Protein AF-A0A438K4A2-F1 (afdb_monomer_lite)

pLDDT: mean 78.01, std 22.21, range [29.0, 97.88]

InterPro domains:
  IPR013057 Amino acid transporter, transmembrane domain [PF01490] (93-288)

Foldseek 3Di:
DDDDDDDDDDDDDPPDDDDDDDDDPPPDDDDDPDDDDDDDDDDDDDDDDDDDPDPDVVVVVVVVVVVVCVLVVVLPDDDPVQCQAQANVDPPDDPLLVVLLCLLVVQDCVVVCLVVLCLQLPDPRSVVLVVVVVVVVVVVVVVCVVQQADPSSHGNPDQLVSQCVVPNPPVSNCVPVPVVVVVVVVVVVVCLLVQLVVVLVVCCVVPVPPDPDDRDDSVVSSVVSVVVVVVLVPQRHSVSCSVVSNVSNVVSCVVVVVVVCCVVPDDDDPPDDSHRDDAPDPVSSVVSNVVSSD

Organism: Vitis vinifera (NCBI:txid29760)

Sequence (294 aa):
MGEVVEVKLSPVQPSGPPAVSVPPFQLHSPSMTRSPLIGGVPKSPLTSRILTPLASPMKKAIASMQGFLEEVGHLTKLDPQDAWLPITESRDGNAYYSAFHSLSSGIGVQALVLPLAFTTLGWIWGILCLSLAFGWQLYTLWLLIQLHESASGTRYSRYLRLSMAAFGEKLGKLLALFPTMYLSGGTCVTLVIIGGGTMKIFFQIVCDSNCNVNPLTTIEWYIVFTCSAVILAQLPNLNSIAGISLIGSISAVTYCTVIWVVSVTKDRPHGVSYDPVKPTSDVARLCGILNALG

Secondary structure (DSSP, 8-state):
---------PPPP--PPP---PPP----------PPP-------------------HHHHHHHHHHHHHHHHHHHH---TTTTTSTTTS-----HHHHHHHHHHHHSSTHHHHHHHHHHHHHHHHHHHHHHHHHHHHHHHHHHHHHHSB-TT--B--SHHHHHHHHH-HHHHHHHHHHHHHHHHHHHHHHHHHHHHHHHHHHHHHHHTTT--SPPPPHHHHHHHHHHHHHHHTT--SHHHHHHHHHHHHHHHHHHHHHHHHHHHHSPPPTT---SPPPPSSHHHHHHHHHHHH-

Structure (mmCIF, N/CA/C/O backbone):
data_AF-A0A438K4A2-F1
#
_entry.id   AF-A0A438K4A2-F1
#
loop_
_atom_site.group_PDB
_atom_site.id
_atom_site.type_symbol
_atom_site.label_atom_id
_atom_site.label_alt_id
_atom_site.label_comp_id
_atom_site.label_asym_id
_atom_site.label_entity_id
_atom_site.label_seq_id
_atom_site.pdbx_PDB_ins_code
_atom_site.Cartn_x
_atom_site.Cartn_y
_atom_site.Cartn_z
_atom_site.occupancy
_atom_site.B_iso_or_equiv
_atom_site.auth_seq_id
_atom_site.auth_comp_id
_atom_site.auth_asym_id
_atom_site.auth_atom_id
_atom_site.pdbx_PDB_model_num
ATOM 1 N N . MET A 1 1 ? -5.061 58.485 -34.773 1.00 38.09 1 MET A N 1
ATOM 2 C CA . MET A 1 1 ? -5.472 57.220 -35.424 1.00 38.09 1 MET A CA 1
ATOM 3 C C . MET A 1 1 ? -4.951 56.091 -34.551 1.00 38.09 1 MET A C 1
ATOM 5 O O . MET A 1 1 ? -3.746 55.972 -34.453 1.00 38.09 1 MET A O 1
ATOM 9 N N . GLY A 1 2 ? -5.733 55.314 -33.816 1.00 39.62 2 GLY A 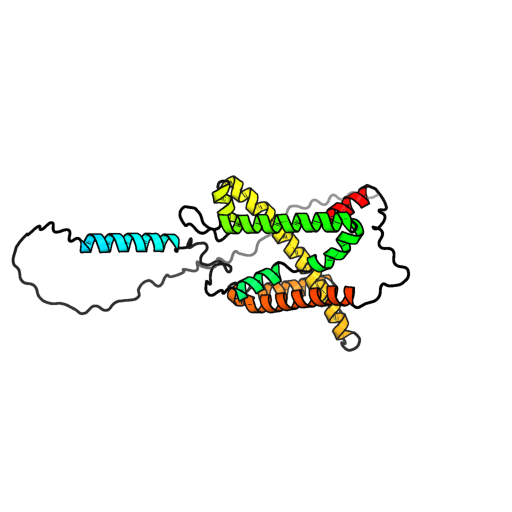N 1
ATOM 10 C CA . GLY A 1 2 ? -7.180 55.238 -33.665 1.00 39.62 2 GLY A CA 1
ATOM 11 C C . GLY A 1 2 ? -7.525 54.919 -32.206 1.00 39.62 2 GLY A C 1
ATOM 12 O O . GLY A 1 2 ? -6.652 54.580 -31.411 1.00 39.62 2 GLY A O 1
ATOM 13 N N . GLU A 1 3 ? -8.789 55.153 -31.885 1.00 33.56 3 GLU A N 1
ATOM 14 C CA . GLU A 1 3 ? -9.399 55.210 -30.560 1.00 33.56 3 GLU A CA 1
ATOM 15 C C . GLU A 1 3 ? -9.241 53.943 -29.712 1.00 33.56 3 GLU A C 1
ATOM 17 O O . GLU A 1 3 ? -9.406 52.815 -30.174 1.00 33.56 3 GLU A O 1
ATOM 22 N N . VAL A 1 4 ? -9.010 54.179 -28.420 1.00 35.66 4 VAL A N 1
ATOM 23 C CA . VAL A 1 4 ? -9.268 53.237 -27.332 1.00 35.66 4 VAL A CA 1
ATOM 24 C C . VAL A 1 4 ? -10.782 53.208 -27.120 1.00 35.66 4 VAL A C 1
ATOM 26 O O . VAL A 1 4 ? -11.354 54.166 -26.606 1.00 35.66 4 VAL A O 1
ATOM 29 N N . VAL A 1 5 ? -11.434 52.125 -27.542 1.00 38.50 5 VAL A N 1
ATOM 30 C CA . VAL A 1 5 ? -12.853 51.877 -27.254 1.00 38.50 5 VAL A CA 1
ATOM 31 C C . VAL A 1 5 ? -12.949 51.051 -25.976 1.00 38.50 5 VAL A C 1
ATOM 33 O O . VAL A 1 5 ? -12.701 49.847 -25.957 1.00 38.50 5 VAL A O 1
ATOM 36 N N . GLU A 1 6 ? -13.303 51.737 -24.896 1.00 33.12 6 GLU A N 1
ATOM 37 C CA . GLU A 1 6 ? -13.663 51.172 -23.603 1.00 33.12 6 GLU A CA 1
ATOM 38 C C . GLU A 1 6 ? -15.060 50.535 -23.708 1.00 33.12 6 GLU A C 1
ATOM 40 O O . GLU A 1 6 ? -16.083 51.220 -23.757 1.00 33.12 6 GLU A O 1
ATOM 45 N N . VAL A 1 7 ? -15.122 49.202 -23.795 1.00 34.66 7 VAL A N 1
ATOM 46 C CA . VAL A 1 7 ? -16.394 48.467 -23.801 1.00 34.66 7 VAL A CA 1
ATOM 47 C C . VAL A 1 7 ? -16.865 48.274 -22.362 1.00 34.66 7 VAL A C 1
ATOM 49 O O . VAL A 1 7 ? -16.412 47.392 -21.634 1.00 34.66 7 VAL A O 1
ATOM 52 N N . LYS A 1 8 ? -17.815 49.118 -21.965 1.00 31.61 8 LYS A N 1
ATOM 53 C CA . LYS A 1 8 ? -18.583 49.027 -20.723 1.00 31.61 8 LYS A CA 1
ATOM 54 C C . LYS A 1 8 ? -19.540 47.829 -20.789 1.00 31.61 8 LYS A C 1
ATOM 56 O O . LYS A 1 8 ? -20.598 47.911 -21.407 1.00 31.61 8 LYS A O 1
ATOM 61 N N . LEU A 1 9 ? -19.177 46.715 -20.154 1.00 35.19 9 LEU A N 1
ATOM 62 C CA . LEU A 1 9 ? -20.059 45.558 -19.961 1.00 35.19 9 LEU A CA 1
ATOM 63 C C . LEU A 1 9 ? -20.790 45.679 -18.618 1.00 35.19 9 LEU A C 1
ATOM 65 O O . LEU A 1 9 ? -20.205 45.511 -17.550 1.00 35.19 9 LEU A O 1
ATOM 69 N N . SER A 1 10 ? -22.084 45.991 -18.683 1.00 38.44 10 SER A N 1
ATOM 70 C CA . SER A 1 10 ? -23.018 45.869 -17.559 1.00 38.44 10 SER A CA 1
ATOM 71 C C . SER A 1 10 ? -23.131 44.404 -17.106 1.00 38.44 10 SER A C 1
ATOM 73 O O . SER A 1 10 ? -23.070 43.507 -17.951 1.00 38.44 10 SER A O 1
ATOM 75 N N . PRO A 1 11 ? -23.332 44.122 -15.806 1.00 34.94 11 PRO A N 1
ATOM 76 C CA . PRO A 1 11 ? -23.437 42.752 -15.322 1.00 34.94 11 PRO A CA 1
ATOM 77 C C . PRO A 1 11 ? -24.748 42.117 -15.799 1.00 34.94 11 PRO A C 1
ATOM 79 O O . PRO A 1 11 ? -25.840 42.544 -15.428 1.00 34.94 11 PRO A O 1
ATOM 82 N N . VAL A 1 12 ? -24.629 41.077 -16.622 1.00 36.09 12 VAL A N 1
ATOM 83 C CA . VAL A 1 12 ? -25.734 40.183 -16.975 1.00 36.09 12 VAL A CA 1
ATOM 84 C C . VAL A 1 12 ? -25.958 39.241 -15.792 1.00 36.09 12 VAL A C 1
ATOM 86 O O . VAL A 1 12 ? -25.074 38.467 -15.428 1.00 36.09 12 VAL A O 1
ATOM 89 N N . GLN A 1 13 ? -27.132 39.329 -15.164 1.00 39.88 13 GLN A N 1
ATOM 90 C CA . GLN A 1 13 ? -27.582 38.355 -14.168 1.00 39.88 13 GLN A CA 1
ATOM 91 C C . GLN A 1 13 ? -27.725 36.970 -14.820 1.00 39.88 13 GLN A C 1
ATOM 93 O O . GLN A 1 13 ? -28.416 36.859 -15.834 1.00 39.88 13 GLN A O 1
ATOM 98 N N . PRO A 1 14 ? -27.159 35.897 -14.243 1.00 37.94 14 PRO A N 1
ATOM 99 C CA . PRO A 1 14 ? -27.513 34.550 -14.659 1.00 37.94 14 PRO A CA 1
ATOM 100 C C . PRO A 1 14 ? -28.916 34.212 -14.136 1.00 37.94 14 PRO A C 1
ATOM 102 O O . PRO A 1 14 ? -29.131 34.038 -12.936 1.00 37.94 14 PRO A O 1
ATOM 105 N N . SER A 1 15 ? -29.883 34.120 -15.049 1.00 38.78 15 SER A N 1
ATOM 106 C CA . SER A 1 15 ? -31.182 33.495 -14.810 1.00 38.78 15 SER A CA 1
ATOM 107 C C . SER A 1 15 ? -30.981 31.991 -14.611 1.00 38.78 15 SER A C 1
ATOM 109 O O . SER A 1 15 ? -30.801 31.233 -15.562 1.00 38.78 15 SER A O 1
ATOM 111 N N . GLY A 1 16 ? -30.960 31.558 -13.349 1.00 39.47 16 GLY A N 1
ATOM 112 C CA . GLY A 1 16 ? -30.908 30.142 -12.996 1.00 39.47 16 GLY A CA 1
ATOM 113 C C . GLY A 1 16 ? -32.167 29.390 -13.460 1.00 39.47 16 GLY A C 1
ATOM 114 O O . GLY A 1 16 ? -33.256 29.972 -13.465 1.00 39.47 16 GLY A O 1
ATOM 115 N N . PRO A 1 17 ? -32.053 28.107 -13.846 1.00 48.06 17 PRO A N 1
ATOM 116 C CA . PRO A 1 17 ? -33.218 27.269 -14.107 1.00 48.06 17 PRO A CA 1
ATOM 117 C C . PRO A 1 17 ? -34.013 27.037 -12.806 1.00 48.06 17 PRO A C 1
ATOM 119 O O . PRO A 1 17 ? -33.432 27.060 -11.716 1.00 48.06 17 PRO A O 1
ATOM 122 N N . PRO A 1 18 ? -35.340 26.831 -12.887 1.00 40.75 18 PRO A N 1
ATOM 123 C CA . PRO A 1 18 ? -36.199 26.744 -11.713 1.00 40.75 18 PRO A CA 1
ATOM 124 C C . PRO A 1 18 ? -35.823 25.553 -10.826 1.00 40.75 18 PRO A C 1
ATOM 126 O O . PRO A 1 18 ? -35.620 24.434 -11.299 1.00 40.75 18 PRO A O 1
ATOM 129 N N . ALA A 1 19 ? -35.766 25.811 -9.520 1.00 36.03 19 ALA A N 1
ATOM 130 C CA . ALA A 1 19 ? -35.605 24.798 -8.492 1.00 36.03 19 ALA A CA 1
ATOM 131 C C . ALA A 1 19 ? -36.791 23.823 -8.536 1.00 36.03 19 ALA A C 1
ATOM 133 O O . ALA A 1 19 ? -37.908 24.163 -8.147 1.00 36.03 19 ALA A O 1
ATOM 134 N N . VAL A 1 20 ? -36.540 22.603 -9.006 1.00 33.72 20 VAL A N 1
ATOM 135 C CA . VAL A 1 20 ? -37.463 21.481 -8.837 1.00 33.72 20 VAL A CA 1
ATOM 136 C C . VAL A 1 20 ? -37.279 20.963 -7.415 1.00 33.72 20 VAL A C 1
ATOM 138 O O . VAL A 1 20 ? -36.301 20.288 -7.094 1.00 33.72 20 VAL A O 1
ATOM 141 N N . SER A 1 21 ? -38.209 21.333 -6.542 1.00 35.12 21 SER A N 1
ATOM 142 C CA . SER A 1 21 ? -38.356 20.770 -5.207 1.00 35.12 21 SER A CA 1
ATOM 143 C C . SER A 1 21 ? -38.795 19.308 -5.317 1.00 35.12 21 SER A C 1
ATOM 145 O O . SER A 1 21 ? -39.924 18.996 -5.691 1.00 35.12 21 SER A O 1
ATOM 147 N N . VAL A 1 22 ? -37.891 18.390 -4.983 1.00 36.22 22 VAL A N 1
ATOM 148 C CA . VAL A 1 22 ? -38.238 16.983 -4.759 1.00 36.22 22 VAL A CA 1
ATOM 149 C C . VAL A 1 22 ? -38.998 16.900 -3.423 1.00 36.22 22 VAL A C 1
ATOM 151 O O . VAL A 1 22 ? -38.539 17.486 -2.438 1.00 36.22 22 VAL A O 1
ATOM 154 N N . PRO A 1 23 ? -40.166 16.233 -3.356 1.00 39.94 23 PRO A N 1
ATOM 155 C CA . PRO A 1 23 ? -40.935 16.117 -2.121 1.00 39.94 23 PRO A CA 1
ATOM 156 C C . PRO A 1 23 ? -40.146 15.333 -1.059 1.00 39.94 23 PRO A C 1
ATOM 158 O O . PRO A 1 23 ? -39.304 14.500 -1.407 1.00 39.94 23 PRO A O 1
ATOM 161 N N . PRO A 1 24 ? -40.398 15.564 0.242 1.00 35.56 24 PRO A N 1
ATOM 162 C CA . PRO A 1 24 ? -39.691 14.857 1.297 1.00 35.56 24 PRO A CA 1
ATOM 163 C C . PRO A 1 24 ? -39.961 13.353 1.187 1.00 35.56 24 PRO A C 1
ATOM 165 O O . PRO A 1 24 ? -41.107 12.910 1.288 1.00 35.56 24 PRO A O 1
ATOM 168 N N . PHE A 1 25 ? -38.896 12.567 1.013 1.00 29.91 25 PHE A N 1
ATOM 169 C CA . PHE A 1 25 ? -38.931 11.122 1.216 1.00 29.91 25 PHE A CA 1
ATOM 170 C C . PHE A 1 25 ? -39.231 10.856 2.696 1.00 29.91 25 PHE A C 1
ATOM 172 O O . PHE A 1 25 ? -38.357 10.860 3.560 1.00 29.91 25 PHE A O 1
ATOM 179 N N . GLN A 1 26 ? -40.517 10.677 2.980 1.00 32.72 26 GLN A N 1
ATOM 180 C CA . GLN A 1 26 ? -41.046 10.160 4.231 1.00 32.72 26 GLN A CA 1
ATOM 181 C C . GLN A 1 26 ? -40.618 8.693 4.355 1.00 32.72 26 GLN A C 1
ATOM 183 O O . GLN A 1 26 ? -41.267 7.803 3.807 1.00 32.72 26 GLN A O 1
ATOM 188 N N . LEU A 1 27 ? -39.528 8.426 5.075 1.00 29.27 27 LEU A N 1
ATOM 189 C CA . LEU A 1 27 ? -39.257 7.090 5.599 1.00 29.27 27 LEU A CA 1
ATOM 190 C C . LEU A 1 27 ? -40.281 6.806 6.703 1.00 29.27 27 LEU A C 1
ATOM 192 O O . LEU A 1 27 ? -40.083 7.111 7.876 1.00 29.27 27 LEU A O 1
ATOM 196 N N . HIS A 1 28 ? -41.419 6.256 6.284 1.00 29.41 28 HIS A N 1
ATOM 197 C CA . HIS A 1 28 ? -42.343 5.545 7.153 1.00 29.41 28 HIS A CA 1
ATOM 198 C C . HIS A 1 28 ? -41.589 4.372 7.788 1.00 29.41 28 HIS A C 1
ATOM 200 O O . HIS A 1 28 ? -41.243 3.405 7.113 1.00 29.41 28 HIS A O 1
ATOM 206 N N . SER A 1 29 ? -41.347 4.451 9.092 1.00 31.22 29 SER A N 1
ATOM 207 C CA . SER A 1 29 ? -40.994 3.291 9.907 1.00 31.22 29 SER A CA 1
ATOM 208 C C . SER A 1 29 ? -42.174 2.310 9.923 1.00 31.22 29 SER A C 1
ATOM 210 O O . SER A 1 29 ? -43.252 2.698 10.382 1.00 31.22 29 SER A O 1
ATOM 212 N N . PRO A 1 30 ? -42.028 1.037 9.514 1.00 31.72 30 PRO A N 1
ATOM 213 C CA . PRO A 1 30 ? -42.997 0.026 9.888 1.00 31.72 30 PRO A CA 1
ATOM 214 C C . PRO A 1 30 ? -42.703 -0.385 11.334 1.00 31.72 30 PRO A C 1
ATOM 216 O O . PRO A 1 30 ? -41.824 -1.193 11.622 1.00 31.72 30 PRO A O 1
ATOM 219 N N . SER A 1 31 ? -43.432 0.225 12.264 1.00 33.44 31 SER A N 1
ATOM 220 C CA . SER A 1 31 ? -43.629 -0.334 13.598 1.00 33.44 31 SER A CA 1
ATOM 221 C C . SER A 1 31 ? -44.682 -1.445 13.527 1.00 33.44 31 SER A C 1
ATOM 223 O O . SER A 1 31 ? -45.653 -1.318 12.783 1.00 33.44 31 SER A O 1
ATOM 225 N N . MET A 1 32 ? -44.509 -2.457 14.385 1.00 31.91 32 MET A N 1
ATOM 226 C CA . MET A 1 32 ? -45.456 -3.512 14.792 1.00 31.91 32 MET A CA 1
ATOM 227 C C . MET A 1 32 ? -45.352 -4.868 14.071 1.00 31.91 32 MET A C 1
ATOM 229 O O . MET A 1 32 ? -46.141 -5.195 13.187 1.00 31.91 32 MET A O 1
ATOM 233 N N . THR A 1 33 ? -44.499 -5.747 14.613 1.00 31.80 33 THR A N 1
ATOM 234 C CA . THR A 1 33 ? -44.840 -7.176 14.705 1.00 31.80 33 THR A CA 1
ATOM 235 C C . THR A 1 33 ? -45.887 -7.338 15.806 1.00 31.80 33 THR A C 1
ATOM 237 O O . THR A 1 33 ? -45.665 -7.026 16.974 1.00 31.80 33 THR A O 1
ATOM 240 N N . ARG A 1 34 ? -47.063 -7.780 15.373 1.00 31.23 34 ARG A N 1
ATOM 241 C CA . ARG A 1 34 ? -48.319 -7.941 16.104 1.00 31.23 34 ARG A CA 1
ATOM 242 C C . ARG A 1 34 ? -48.334 -9.312 16.798 1.00 31.23 34 ARG A C 1
ATOM 244 O O . ARG A 1 34 ? -48.364 -10.326 16.110 1.00 31.23 34 ARG A O 1
ATOM 251 N N . SER A 1 35 ? -48.360 -9.361 18.130 1.00 35.31 35 SER A N 1
ATOM 252 C CA . SER A 1 35 ? -48.775 -10.572 18.865 1.00 35.31 35 SER A CA 1
ATOM 253 C C . SER A 1 35 ? -50.309 -10.667 18.890 1.00 35.31 35 SER A C 1
ATOM 255 O O . SER A 1 35 ? -50.968 -9.628 19.008 1.00 35.31 35 SER A O 1
ATOM 257 N N . PRO A 1 36 ? -50.916 -11.864 18.771 1.00 37.62 36 PRO A N 1
ATOM 258 C CA . PRO A 1 36 ? -52.364 -11.994 18.679 1.00 37.62 36 PRO A CA 1
ATOM 259 C C . PRO A 1 36 ? -53.044 -11.906 20.055 1.00 37.62 36 PRO A C 1
ATOM 261 O O . PRO A 1 36 ? -52.658 -12.570 21.014 1.00 37.62 36 PRO A O 1
ATOM 264 N N . LEU A 1 37 ? -54.095 -11.086 20.108 1.00 32.59 37 LEU A N 1
ATOM 265 C CA . LEU A 1 37 ? -55.112 -11.025 21.160 1.00 32.59 37 LEU A CA 1
ATOM 266 C C . LEU A 1 37 ? -56.076 -12.217 21.029 1.00 32.59 37 LEU A C 1
ATOM 268 O O . LEU A 1 37 ? -56.648 -12.420 19.959 1.00 32.59 37 LEU A O 1
ATOM 272 N N . ILE A 1 38 ? -56.329 -12.930 22.130 1.00 38.97 38 ILE A N 1
ATOM 273 C CA . ILE A 1 38 ? -57.544 -13.738 22.337 1.00 38.97 38 ILE A CA 1
ATOM 274 C C . ILE A 1 38 ? -58.361 -13.065 23.452 1.00 38.97 38 ILE A C 1
ATOM 276 O O . ILE A 1 38 ? -57.806 -12.621 24.457 1.00 38.97 38 ILE A O 1
ATOM 280 N N . GLY A 1 39 ? -59.663 -12.907 23.191 1.00 29.00 39 GLY A N 1
ATOM 281 C CA . GLY A 1 39 ? -60.607 -12.025 23.885 1.00 29.00 39 GLY A CA 1
ATOM 282 C C . GLY A 1 39 ? -61.170 -12.503 25.234 1.00 29.00 39 GLY A C 1
ATOM 283 O O . GLY A 1 39 ? -60.934 -13.623 25.673 1.00 29.00 39 GLY A O 1
ATOM 284 N N . GLY A 1 40 ? -61.909 -11.580 25.875 1.00 30.81 40 GLY A N 1
ATOM 285 C CA . GLY A 1 40 ? -62.526 -11.673 27.216 1.00 30.81 40 GLY A CA 1
ATOM 286 C C . GLY A 1 40 ? -63.667 -12.692 27.350 1.00 30.81 40 GLY A C 1
ATOM 287 O O . GLY A 1 40 ? -64.098 -13.270 26.360 1.00 30.81 40 GLY A O 1
ATOM 288 N N . VAL A 1 41 ? -64.193 -12.993 28.548 1.00 33.53 41 VAL A N 1
ATOM 289 C CA . VAL A 1 41 ? -65.066 -12.228 29.500 1.00 33.53 41 VAL A CA 1
ATOM 290 C C . VAL A 1 41 ? -65.459 -13.254 30.634 1.00 33.53 41 VAL A C 1
ATOM 292 O O . VAL A 1 41 ? -65.234 -14.435 30.366 1.00 33.53 41 VAL A O 1
ATOM 295 N N . PRO A 1 42 ? -66.058 -12.976 31.839 1.00 3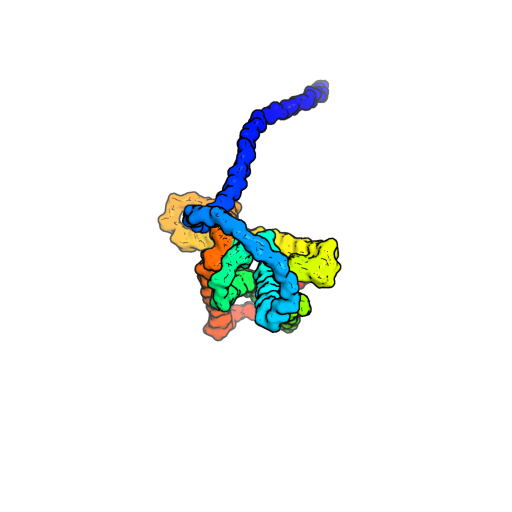9.91 42 PRO A N 1
ATOM 296 C CA . PRO A 1 42 ? -66.569 -11.743 32.482 1.00 39.91 42 PRO A CA 1
ATOM 297 C C . PRO A 1 42 ? -66.051 -11.431 33.913 1.00 39.91 42 PRO A C 1
ATOM 299 O O . PRO A 1 42 ? -65.330 -12.191 34.549 1.00 39.91 42 PRO A O 1
ATOM 302 N N . LYS A 1 43 ? -66.500 -10.271 34.420 1.00 39.28 43 LYS A N 1
ATOM 303 C CA . LYS A 1 43 ? -66.325 -9.705 35.772 1.00 39.28 43 LYS A CA 1
ATOM 304 C C . LYS A 1 43 ? -67.260 -10.343 36.818 1.00 39.28 43 LYS A C 1
ATOM 306 O O . LYS A 1 43 ? -68.441 -10.491 36.524 1.00 39.28 43 LYS A O 1
ATOM 311 N N . SER A 1 44 ? -66.783 -10.528 38.057 1.00 32.88 44 SER A N 1
ATOM 312 C CA . SER A 1 44 ? -67.515 -10.202 39.306 1.00 32.88 44 SER A CA 1
ATOM 313 C C . SER A 1 44 ? -66.581 -10.263 40.542 1.00 32.88 44 SER A C 1
ATOM 315 O O . SER A 1 44 ? -65.521 -10.879 40.442 1.00 32.88 44 SER A O 1
ATOM 317 N N . PRO A 1 45 ? -66.905 -9.586 41.666 1.00 52.72 45 PRO A N 1
ATOM 318 C CA . PRO A 1 45 ? -65.939 -8.970 42.578 1.00 52.72 45 PRO A CA 1
ATOM 319 C C . PRO A 1 45 ? -65.701 -9.773 43.864 1.00 52.72 45 PRO A C 1
ATOM 321 O O . PRO A 1 45 ? -66.624 -10.395 44.369 1.00 52.72 45 PRO A O 1
ATOM 324 N N . LEU A 1 46 ? -64.510 -9.654 44.464 1.00 33.97 46 LEU A N 1
ATOM 325 C CA . LEU A 1 46 ? -64.362 -9.509 45.920 1.00 33.97 46 LEU A CA 1
ATOM 326 C C . LEU A 1 46 ? -62.917 -9.138 46.311 1.00 33.97 46 LEU A C 1
ATOM 328 O O . LEU A 1 46 ? -61.941 -9.722 45.853 1.00 33.97 46 LEU A O 1
ATOM 332 N N . THR A 1 47 ? -62.834 -8.137 47.179 1.00 35.53 47 THR A N 1
ATOM 333 C CA . THR A 1 47 ? -61.768 -7.756 48.122 1.00 35.53 47 THR A CA 1
ATOM 334 C C . THR A 1 47 ? -60.708 -8.809 48.493 1.00 35.53 47 THR A C 1
ATOM 336 O O . THR A 1 47 ? -61.042 -9.867 49.009 1.00 35.53 47 THR A O 1
ATOM 339 N N . SER A 1 48 ? -59.422 -8.436 48.470 1.00 32.88 48 SER A N 1
ATOM 340 C CA . SER A 1 48 ? -58.692 -8.012 49.686 1.00 32.88 48 SER A CA 1
ATOM 341 C C . SER A 1 48 ? -57.262 -7.553 49.358 1.00 32.88 48 SER A C 1
ATOM 343 O O . SER A 1 48 ? -56.554 -8.144 48.547 1.00 32.88 48 SER A O 1
ATOM 345 N N . ARG A 1 49 ? -56.844 -6.455 49.999 1.00 44.25 49 ARG A N 1
ATOM 346 C CA . ARG A 1 49 ? -55.441 -6.044 50.119 1.00 44.25 49 ARG A CA 1
ATOM 347 C C . ARG A 1 49 ? -54.695 -7.098 50.933 1.00 44.25 49 ARG A C 1
ATOM 349 O O . ARG A 1 49 ? -55.015 -7.261 52.105 1.00 44.25 49 ARG A O 1
ATOM 356 N N . ILE A 1 50 ? -53.642 -7.684 50.372 1.00 37.31 50 ILE A N 1
ATOM 357 C CA . ILE A 1 50 ? -52.545 -8.260 51.154 1.00 37.31 50 ILE A CA 1
ATOM 358 C C . ILE A 1 50 ? -51.231 -7.790 50.523 1.00 37.31 50 ILE A C 1
ATOM 360 O O . ILE A 1 50 ? -50.870 -8.171 49.413 1.00 37.31 50 ILE A O 1
ATOM 364 N N . LEU A 1 51 ? -50.548 -6.897 51.236 1.00 45.66 51 LEU A N 1
ATOM 365 C CA . LEU A 1 51 ? -49.196 -6.442 50.945 1.00 45.66 51 LEU A CA 1
ATOM 366 C C . LEU A 1 51 ? -48.242 -7.471 51.571 1.00 45.66 51 LEU A C 1
ATOM 368 O O . LEU A 1 51 ? -48.120 -7.525 52.791 1.00 45.66 51 LEU A O 1
ATOM 372 N N . THR A 1 52 ? -47.585 -8.304 50.766 1.00 41.44 52 THR A N 1
ATOM 373 C CA . THR A 1 52 ? -46.486 -9.169 51.233 1.00 41.44 52 THR A CA 1
ATOM 374 C C . THR A 1 52 ? -45.171 -8.691 50.627 1.00 41.44 52 THR A C 1
ATOM 376 O O . THR A 1 52 ? -45.017 -8.771 49.404 1.00 41.44 52 THR A O 1
ATOM 379 N N . PRO A 1 53 ? -44.188 -8.245 51.427 1.00 49.38 53 PRO A N 1
ATOM 380 C CA . PRO A 1 53 ? -42.845 -8.006 50.939 1.00 49.38 53 PRO A CA 1
ATOM 381 C C . PRO A 1 53 ? -42.079 -9.327 51.026 1.00 49.38 53 PRO A C 1
ATOM 383 O O . PRO A 1 53 ? -41.335 -9.566 51.970 1.00 49.38 53 PRO A O 1
ATOM 386 N N . LEU A 1 54 ? -42.268 -10.216 50.050 1.00 43.53 54 LEU A N 1
ATOM 387 C CA . LEU A 1 54 ? -41.385 -11.370 49.895 1.00 43.53 54 LEU A CA 1
ATOM 388 C C . LEU A 1 54 ? -40.540 -11.165 48.639 1.00 43.53 54 LEU A C 1
ATOM 390 O O . LEU A 1 54 ? -40.857 -11.633 47.544 1.00 43.53 54 LEU A O 1
ATOM 394 N N . ALA A 1 55 ? -39.465 -10.393 48.797 1.00 53.34 55 ALA A N 1
ATOM 395 C CA . ALA A 1 55 ? -38.387 -10.342 47.822 1.00 53.34 55 ALA A CA 1
ATOM 396 C C . ALA A 1 55 ? -37.702 -11.716 47.819 1.00 53.34 55 ALA A C 1
ATOM 398 O O . ALA A 1 55 ? -36.796 -11.969 48.611 1.00 53.34 55 ALA A O 1
ATOM 399 N N . SER A 1 56 ? -38.187 -12.632 46.976 1.00 58.62 56 SER A N 1
ATOM 400 C CA . SER A 1 56 ? -37.576 -13.952 46.861 1.00 58.62 56 SER A CA 1
ATOM 401 C C . SER A 1 56 ? -36.146 -13.811 46.308 1.00 58.62 56 SER A C 1
ATOM 403 O O . SER A 1 56 ? -35.913 -12.979 45.420 1.00 58.62 56 SER A O 1
ATOM 405 N N . PRO A 1 57 ? -35.182 -14.617 46.787 1.00 60.44 57 PRO A N 1
ATOM 406 C CA . PRO A 1 57 ? -33.800 -14.612 46.291 1.00 60.44 57 PRO A CA 1
ATOM 407 C C . PRO A 1 57 ? -33.722 -14.758 44.766 1.00 60.44 57 PRO A C 1
ATOM 409 O O . PRO A 1 57 ? -32.872 -14.164 44.110 1.00 60.44 57 PRO A O 1
ATOM 412 N N . MET A 1 58 ? -34.683 -15.483 44.195 1.00 53.19 58 MET A N 1
ATOM 413 C CA . MET A 1 58 ? -34.802 -15.747 42.768 1.00 53.19 58 MET A CA 1
ATOM 414 C C . MET A 1 58 ? -35.121 -14.486 41.948 1.00 53.19 58 MET A C 1
ATOM 416 O O . MET A 1 58 ? -34.577 -14.323 40.861 1.00 53.19 58 MET A O 1
ATOM 420 N N . LYS A 1 59 ? -35.915 -13.537 42.473 1.00 60.56 59 LYS A N 1
ATOM 421 C CA . LYS A 1 59 ? -36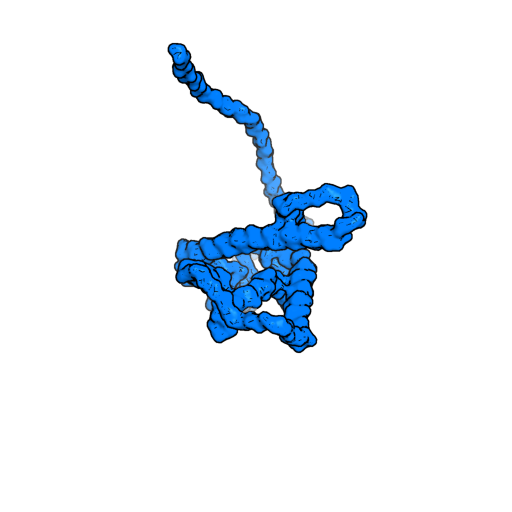.143 -12.243 41.797 1.00 60.56 59 LYS A CA 1
ATOM 422 C C . LYS A 1 59 ? -34.885 -11.373 41.774 1.00 60.56 59 LYS A C 1
ATOM 424 O O . LYS A 1 59 ? -34.628 -10.721 40.768 1.00 60.56 59 LYS A O 1
ATOM 429 N N . LYS A 1 60 ? -34.088 -11.382 42.851 1.00 67.56 60 LYS A N 1
ATOM 430 C CA . LYS A 1 60 ? -32.789 -10.684 42.888 1.00 67.56 60 LYS A CA 1
ATOM 431 C C . LYS A 1 60 ? -31.772 -11.326 41.944 1.00 67.56 60 LYS A C 1
ATOM 433 O O . LYS A 1 60 ? -31.061 -10.598 41.265 1.00 67.56 60 LYS A O 1
ATOM 438 N N . ALA A 1 61 ? -31.739 -12.655 41.862 1.00 66.81 61 ALA A N 1
ATOM 439 C CA . ALA A 1 61 ? -30.880 -13.371 40.923 1.00 66.81 61 ALA A CA 1
ATOM 440 C C . ALA A 1 61 ? -31.251 -13.061 39.465 1.00 66.81 61 ALA A C 1
ATOM 442 O O . ALA A 1 61 ? -30.374 -12.729 38.680 1.00 66.81 61 ALA A O 1
ATOM 443 N N . ILE A 1 62 ? -32.543 -13.067 39.121 1.00 68.12 62 ILE A N 1
ATOM 444 C CA . ILE A 1 62 ? -33.013 -12.703 37.776 1.00 68.12 62 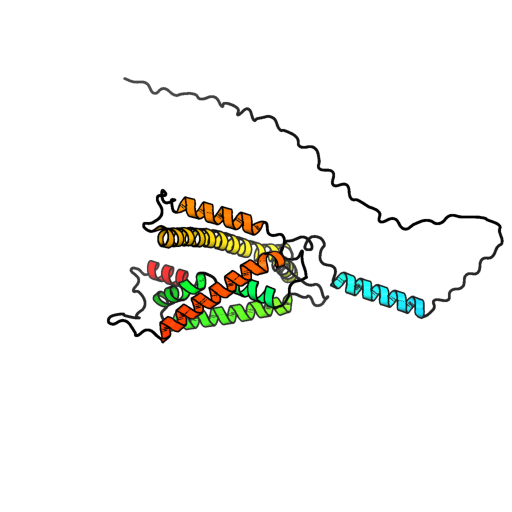ILE A CA 1
ATOM 445 C C . ILE A 1 62 ? -32.685 -11.242 37.459 1.00 68.12 62 ILE A C 1
ATOM 447 O O . ILE A 1 62 ? -32.150 -10.978 36.394 1.00 68.12 62 ILE A O 1
ATOM 451 N N . ALA A 1 63 ? -32.922 -10.303 38.380 1.00 69.19 63 ALA A N 1
ATOM 452 C CA . ALA A 1 63 ? -32.567 -8.897 38.170 1.00 69.19 63 ALA A CA 1
ATOM 453 C C . ALA A 1 63 ? -31.048 -8.686 38.030 1.00 69.19 63 ALA A C 1
ATOM 455 O O . ALA A 1 63 ? -30.617 -7.873 37.222 1.00 69.19 63 ALA A O 1
ATOM 456 N N . SER A 1 64 ? -30.233 -9.443 38.770 1.00 70.69 64 SER A N 1
ATOM 457 C CA . SER A 1 64 ? -28.771 -9.427 38.649 1.00 70.69 64 SER A CA 1
ATOM 458 C C . SER A 1 64 ? -28.299 -10.030 37.329 1.00 70.69 64 SER A C 1
ATOM 460 O O . SER A 1 64 ? -27.399 -9.479 36.711 1.00 70.69 64 SER A O 1
ATOM 462 N N . MET A 1 65 ? -28.900 -11.133 36.881 1.00 63.22 65 MET A N 1
ATOM 463 C CA . MET A 1 65 ? -28.609 -11.729 35.576 1.00 63.22 65 MET A CA 1
ATOM 464 C C . MET A 1 65 ? -29.077 -10.833 34.436 1.00 63.22 65 MET A C 1
ATOM 466 O O . MET A 1 65 ? -28.420 -10.769 33.407 1.00 63.22 65 MET A O 1
ATOM 470 N N . GLN A 1 66 ? -30.194 -10.135 34.618 1.00 67.62 66 GLN A N 1
ATOM 471 C CA . GLN A 1 66 ? -30.734 -9.202 33.645 1.00 67.62 66 GLN A CA 1
ATOM 472 C C . GLN A 1 66 ? -29.886 -7.937 33.575 1.00 67.62 66 GLN A C 1
ATOM 474 O O . GLN A 1 66 ? -29.581 -7.522 32.471 1.00 67.62 66 GLN A O 1
ATOM 479 N N . GLY A 1 67 ? -29.408 -7.414 34.709 1.00 66.12 67 GLY A N 1
ATOM 480 C CA . GLY A 1 67 ? -28.415 -6.338 34.755 1.00 66.12 67 GLY A CA 1
ATOM 481 C C . GLY A 1 67 ? -27.079 -6.757 34.144 1.00 66.12 67 GLY A C 1
ATOM 482 O O . GLY A 1 67 ? -26.527 -6.013 33.349 1.00 66.12 67 GLY A O 1
ATOM 483 N N . PHE A 1 68 ? -26.613 -7.981 34.408 1.00 60.16 68 PHE A N 1
ATOM 484 C CA . PHE A 1 68 ? -25.414 -8.534 33.772 1.00 60.16 68 PHE A CA 1
ATOM 485 C C . PHE A 1 68 ? -25.605 -8.733 32.261 1.00 60.16 68 PHE A C 1
ATOM 487 O O . PHE A 1 68 ? -24.701 -8.457 31.487 1.00 60.16 68 PHE A O 1
ATOM 494 N N . LEU A 1 69 ? -26.784 -9.170 31.809 1.00 59.19 69 LEU A N 1
ATOM 495 C CA . LEU A 1 69 ? -27.120 -9.283 30.386 1.00 59.19 69 LEU A CA 1
ATOM 496 C C . LEU A 1 69 ? -27.314 -7.919 29.719 1.00 59.19 69 LEU A C 1
ATOM 498 O O . LEU A 1 69 ? -27.002 -7.784 28.542 1.00 59.19 69 LEU A O 1
ATOM 502 N N . GLU A 1 70 ? -27.807 -6.915 30.440 1.00 60.16 70 GLU A N 1
ATOM 503 C CA . GLU A 1 70 ? -27.870 -5.529 29.972 1.00 60.16 70 GLU A CA 1
ATOM 504 C C . GLU A 1 70 ? -26.472 -4.925 29.883 1.00 60.16 70 GLU A C 1
ATOM 506 O O . GLU A 1 70 ? -26.184 -4.235 28.916 1.00 60.16 70 GLU A O 1
ATOM 511 N N . GLU A 1 71 ? -25.588 -5.228 30.832 1.00 54.34 71 GLU A N 1
ATOM 512 C CA . GLU A 1 71 ? -24.203 -4.762 30.880 1.00 54.34 71 GLU A CA 1
ATOM 513 C C . GLU A 1 71 ? -23.350 -5.445 29.802 1.00 54.34 71 GLU A C 1
ATOM 515 O O . GLU A 1 71 ? -22.719 -4.764 29.000 1.00 54.34 71 GLU A O 1
ATOM 520 N N . VAL A 1 72 ? -23.432 -6.772 29.658 1.00 54.88 72 VAL A N 1
ATOM 521 C CA . VAL A 1 72 ? -22.847 -7.526 28.530 1.00 54.88 72 VAL A CA 1
ATOM 522 C C . VAL A 1 72 ? -23.471 -7.091 27.202 1.00 54.88 72 VAL A C 1
ATOM 524 O O . VAL A 1 72 ? -22.778 -6.956 26.190 1.00 54.88 72 VAL A O 1
ATOM 527 N N . GLY A 1 73 ? -24.775 -6.820 27.200 1.00 54.69 73 GLY A N 1
ATOM 528 C CA . GLY A 1 73 ? -25.497 -6.261 26.066 1.00 54.69 73 GLY A CA 1
ATOM 529 C C . GLY A 1 73 ? -24.971 -4.881 25.686 1.00 54.69 73 GLY A C 1
ATOM 530 O O . GLY A 1 73 ? -24.768 -4.627 24.510 1.00 54.69 73 GLY A O 1
ATOM 531 N N . HIS A 1 74 ? -24.673 -4.007 26.646 1.00 52.81 74 HIS A N 1
ATOM 532 C CA . HIS A 1 74 ? -24.146 -2.660 26.416 1.00 52.81 74 HIS A CA 1
ATOM 533 C C . HIS A 1 74 ? -22.650 -2.661 26.057 1.00 52.81 74 HIS A C 1
ATOM 535 O O . HIS A 1 74 ? -22.209 -1.799 25.300 1.00 52.81 74 HIS A O 1
ATOM 541 N N . LEU A 1 75 ? -21.887 -3.647 26.539 1.00 50.84 75 LEU A N 1
ATOM 542 C CA . LEU A 1 75 ? -20.497 -3.909 26.141 1.00 50.84 75 LEU A CA 1
ATOM 543 C C . LEU A 1 75 ? -20.396 -4.403 24.689 1.00 50.84 75 LEU A C 1
ATOM 545 O O . LEU A 1 75 ? -19.425 -4.118 23.991 1.00 50.84 75 LEU A O 1
ATOM 549 N N . THR A 1 76 ? -21.419 -5.115 24.208 1.00 49.25 76 THR A N 1
ATOM 550 C CA . THR A 1 76 ? -21.490 -5.619 22.825 1.00 49.25 76 THR A CA 1
ATOM 551 C C . THR A 1 76 ? -22.298 -4.728 21.878 1.00 49.25 76 THR A C 1
ATOM 553 O O . THR A 1 76 ? -22.152 -4.847 20.657 1.00 49.25 76 THR A O 1
ATOM 556 N N . LYS A 1 77 ? -23.119 -3.804 22.399 1.00 49.12 77 LYS A N 1
ATOM 557 C CA . LYS A 1 77 ? -23.915 -2.859 21.608 1.00 49.12 77 LYS A CA 1
ATOM 558 C C . LYS A 1 77 ? -23.015 -1.758 21.060 1.00 49.12 77 LYS A C 1
ATOM 560 O O . LYS A 1 77 ? -22.643 -0.814 21.749 1.00 49.12 77 LYS A O 1
ATOM 565 N N . LEU A 1 78 ? -22.681 -1.900 19.782 1.00 57.41 78 LEU A N 1
ATOM 566 C CA . LEU A 1 78 ? -22.003 -0.873 19.002 1.00 57.41 78 LEU A CA 1
ATOM 567 C C . LEU A 1 78 ? -22.827 0.418 18.993 1.00 57.41 78 LEU A C 1
ATOM 569 O O . LEU A 1 78 ? -24.060 0.379 19.012 1.00 57.41 78 LEU A O 1
ATOM 573 N N . ASP A 1 79 ? -22.130 1.552 18.909 1.00 64.12 79 ASP A N 1
ATOM 574 C CA . ASP A 1 79 ? -22.729 2.831 18.531 1.00 64.12 79 ASP A CA 1
ATOM 575 C C . ASP A 1 79 ? -23.603 2.591 17.279 1.00 64.12 79 ASP A C 1
ATOM 577 O O . ASP A 1 79 ? -23.068 2.148 16.253 1.00 64.12 79 ASP A O 1
ATOM 581 N N . PRO A 1 80 ? -24.933 2.824 17.330 1.00 66.06 80 PRO A N 1
ATOM 582 C CA . PRO A 1 80 ? -25.828 2.606 16.191 1.00 66.06 80 PRO A CA 1
ATOM 583 C C . PRO A 1 80 ? -25.348 3.318 14.923 1.00 66.06 80 PRO A C 1
ATOM 585 O O . PRO A 1 80 ? -25.642 2.890 13.809 1.00 66.06 80 PRO A O 1
ATOM 588 N N . GLN A 1 81 ? -24.577 4.393 15.096 1.00 67.69 81 GLN A N 1
ATOM 589 C CA . GLN A 1 81 ? -24.016 5.185 14.017 1.00 67.69 81 GLN A CA 1
ATOM 590 C C . GLN A 1 81 ? -22.785 4.555 13.348 1.00 67.69 81 GLN A C 1
ATOM 592 O O . GLN A 1 81 ? -22.461 4.939 12.228 1.00 67.69 81 GLN A O 1
ATOM 597 N N . ASP A 1 82 ? -22.119 3.590 13.983 1.00 71.94 82 ASP A N 1
ATOM 598 C CA . ASP A 1 82 ? -21.047 2.805 13.362 1.00 71.94 82 ASP A CA 1
ATOM 599 C C . ASP A 1 82 ? -21.588 1.487 12.771 1.00 71.94 82 ASP A C 1
ATOM 601 O O . ASP A 1 82 ? -21.000 0.949 11.839 1.00 71.94 82 ASP A O 1
ATOM 605 N N . ALA A 1 83 ? -22.731 0.977 13.238 1.00 75.75 83 ALA A N 1
ATOM 606 C CA . ALA A 1 83 ? -23.268 -0.324 12.821 1.00 75.75 83 ALA A CA 1
ATOM 607 C C . ALA A 1 83 ? -23.702 -0.422 11.343 1.00 75.75 83 ALA A C 1
ATOM 609 O O . ALA A 1 83 ? -23.911 -1.526 10.865 1.00 75.75 83 ALA A O 1
ATOM 610 N N . TRP A 1 84 ? -23.842 0.690 10.615 1.00 77.62 84 TRP A N 1
ATOM 611 C CA . TRP A 1 84 ? -24.258 0.703 9.200 1.00 77.62 84 TRP A CA 1
ATOM 612 C C . TRP A 1 84 ? -23.112 0.993 8.219 1.00 77.62 84 TRP A C 1
ATOM 614 O O . TRP A 1 84 ? -23.317 0.973 7.007 1.00 77.62 84 TRP A O 1
ATOM 624 N N . LEU A 1 85 ? -21.909 1.308 8.712 1.00 82.31 85 LEU A N 1
ATOM 625 C CA . LEU A 1 85 ? -20.780 1.627 7.836 1.00 82.31 85 LEU A CA 1
ATOM 626 C C . LEU A 1 85 ? -20.304 0.355 7.114 1.00 82.31 85 LEU A C 1
ATOM 628 O O . LEU A 1 85 ? -20.195 -0.676 7.772 1.00 82.31 85 LEU A O 1
ATOM 632 N N . PRO A 1 86 ? -19.884 0.408 5.835 1.00 82.56 86 PRO A N 1
ATOM 633 C CA . PRO A 1 86 ? -19.428 -0.780 5.091 1.00 82.56 86 PRO A CA 1
ATOM 634 C C . PRO A 1 86 ? -18.333 -1.620 5.783 1.00 82.56 86 PRO A C 1
ATOM 636 O O . PRO A 1 86 ? -18.198 -2.817 5.535 1.00 82.56 86 PRO A O 1
ATOM 639 N N . ILE A 1 87 ? -17.542 -1.003 6.667 1.00 80.31 87 ILE A N 1
ATOM 640 C CA . ILE A 1 87 ? -16.492 -1.659 7.465 1.00 80.31 87 ILE A CA 1
ATOM 641 C C . ILE A 1 87 ? -17.022 -2.449 8.675 1.00 80.31 87 ILE A C 1
ATOM 643 O O . ILE A 1 87 ? -16.344 -3.350 9.162 1.00 80.31 87 ILE A O 1
ATOM 647 N N . THR A 1 88 ? -18.207 -2.111 9.177 1.00 80.56 88 THR A N 1
ATOM 648 C CA . THR A 1 88 ? -18.768 -2.618 10.443 1.00 80.56 88 THR A CA 1
ATOM 649 C C . THR A 1 88 ? -20.194 -3.155 10.312 1.00 80.56 88 THR A C 1
ATOM 651 O O . THR A 1 88 ? -20.708 -3.697 11.289 1.00 80.56 88 THR A O 1
ATOM 654 N N . GLU A 1 89 ? -20.802 -3.037 9.129 1.00 82.50 89 GLU A N 1
ATOM 655 C CA . GLU A 1 89 ? -22.165 -3.477 8.809 1.00 82.50 89 GLU A CA 1
ATOM 656 C C . GLU A 1 89 ? -22.338 -4.992 8.925 1.00 82.50 89 GLU A C 1
ATOM 658 O O . GLU A 1 89 ? -23.309 -5.452 9.521 1.00 82.50 89 GLU A O 1
ATOM 663 N N . SER A 1 90 ? -21.354 -5.769 8.466 1.00 82.56 90 SER A N 1
ATOM 664 C CA . SER A 1 90 ? -21.364 -7.226 8.593 1.00 82.56 90 SER A CA 1
ATOM 665 C C . SER A 1 90 ? -20.287 -7.712 9.562 1.00 82.56 90 SER A C 1
ATOM 667 O O . SER A 1 90 ? -19.148 -7.237 9.559 1.00 82.56 90 SER A O 1
ATOM 669 N N . ARG A 1 91 ? -20.653 -8.689 10.401 1.00 79.75 91 ARG A N 1
ATOM 670 C CA . ARG A 1 91 ? -19.774 -9.314 11.406 1.00 79.75 91 ARG A CA 1
ATOM 671 C C . ARG A 1 91 ? -19.496 -10.790 11.127 1.00 79.75 91 ARG A C 1
ATOM 673 O O . ARG A 1 91 ? -18.906 -11.460 11.965 1.00 79.75 91 ARG A O 1
ATOM 680 N N . ASP A 1 92 ? -19.838 -11.257 9.931 1.00 84.06 92 ASP A N 1
ATOM 681 C CA . ASP A 1 92 ? -19.622 -12.643 9.491 1.00 84.06 92 ASP A CA 1
ATOM 682 C C . ASP A 1 92 ? -18.193 -12.887 8.964 1.00 84.06 92 ASP A C 1
ATOM 684 O O . ASP A 1 92 ? -17.905 -13.895 8.320 1.00 84.06 92 ASP A O 1
ATOM 688 N N . GLY A 1 93 ? -17.281 -11.939 9.209 1.00 81.38 93 GLY A N 1
ATOM 689 C CA . GLY A 1 93 ? -15.885 -12.038 8.801 1.00 81.38 93 GLY A CA 1
ATOM 690 C C . GLY A 1 93 ? -15.133 -13.104 9.599 1.00 81.38 93 GLY A C 1
ATOM 691 O O . GLY A 1 93 ? -15.382 -13.320 10.783 1.00 81.38 93 GLY A O 1
ATOM 692 N N . ASN A 1 94 ? -14.167 -13.754 8.954 1.00 90.50 94 ASN A N 1
ATOM 693 C CA . ASN A 1 94 ? -13.291 -14.744 9.581 1.00 90.50 94 ASN A CA 1
ATOM 694 C C . ASN A 1 94 ? -11.809 -14.337 9.462 1.00 90.50 94 ASN A C 1
ATOM 696 O O . ASN A 1 94 ? -11.459 -13.370 8.781 1.00 90.50 94 ASN A O 1
ATOM 700 N N . ALA A 1 95 ? -10.923 -15.093 10.116 1.00 93.25 95 ALA A N 1
ATOM 701 C CA . ALA A 1 95 ? -9.487 -14.810 10.123 1.00 93.25 95 ALA A CA 1
ATOM 702 C C . ALA A 1 95 ? -8.857 -14.813 8.717 1.00 93.25 95 ALA A C 1
ATOM 704 O O . ALA A 1 95 ? -7.963 -14.012 8.452 1.00 93.25 95 ALA A O 1
ATOM 705 N N . TYR A 1 96 ? -9.345 -15.653 7.798 1.00 93.06 96 TYR A N 1
ATOM 706 C CA . TYR A 1 96 ? -8.868 -15.670 6.415 1.00 93.06 96 TYR A CA 1
ATOM 707 C C . TYR A 1 96 ? -9.258 -14.397 5.670 1.00 93.06 96 TYR A C 1
ATOM 709 O O . TYR A 1 96 ? -8.413 -13.804 5.010 1.00 93.06 96 TYR A O 1
ATOM 717 N N . TYR A 1 97 ? -10.500 -13.930 5.820 1.00 92.88 97 TYR A N 1
ATOM 718 C CA . TYR A 1 97 ? -10.944 -12.677 5.197 1.00 92.88 97 TYR A CA 1
ATOM 719 C C . TYR A 1 97 ? -10.107 -11.506 5.705 1.00 92.88 97 TYR A C 1
ATOM 721 O O . TYR A 1 97 ? -9.606 -10.716 4.907 1.00 92.88 97 TYR A O 1
ATOM 729 N N . SER A 1 98 ? -9.864 -11.449 7.019 1.00 91.56 98 SER A N 1
ATOM 730 C CA . SER A 1 98 ? -8.960 -10.458 7.604 1.00 91.56 98 SER A CA 1
ATOM 731 C C . SER A 1 98 ? -7.561 -10.541 6.994 1.00 91.56 98 SER A C 1
ATOM 733 O O . SER A 1 98 ? -7.012 -9.512 6.613 1.00 91.56 98 SER A O 1
ATOM 735 N N . ALA A 1 99 ? -6.996 -11.744 6.858 1.00 94.31 99 ALA A N 1
ATOM 736 C CA . ALA A 1 99 ? -5.684 -11.929 6.249 1.00 94.31 99 ALA A CA 1
ATOM 737 C C . ALA A 1 99 ? -5.658 -11.454 4.788 1.00 94.31 99 ALA A C 1
ATOM 739 O O . ALA A 1 99 ? -4.718 -10.768 4.394 1.00 94.31 99 ALA A O 1
ATOM 740 N N . PHE A 1 100 ? -6.695 -11.749 3.998 1.00 94.81 100 PHE A N 1
ATOM 741 C CA . PHE A 1 100 ? -6.786 -11.305 2.606 1.00 94.81 100 PHE A CA 1
ATOM 742 C C . PHE A 1 100 ? -6.892 -9.784 2.499 1.00 94.81 100 PHE A C 1
ATOM 744 O O . PHE A 1 100 ? -6.207 -9.168 1.686 1.00 94.81 100 PHE A O 1
ATOM 751 N N . HIS A 1 101 ? -7.715 -9.149 3.333 1.00 93.25 101 HIS A N 1
ATOM 752 C CA . HIS A 1 101 ? -7.790 -7.691 3.360 1.00 93.25 101 HIS A CA 1
ATOM 753 C C . HIS A 1 101 ? -6.442 -7.081 3.751 1.00 93.25 101 HIS A C 1
ATOM 755 O O . HIS A 1 101 ? -5.962 -6.197 3.048 1.00 93.25 101 HIS A O 1
ATOM 761 N N . SER A 1 102 ? -5.797 -7.592 4.807 1.00 93.31 102 SER A N 1
ATOM 762 C CA . SER A 1 102 ? -4.507 -7.083 5.284 1.00 93.31 102 SER A CA 1
ATOM 763 C C . SER A 1 102 ? -3.377 -7.266 4.272 1.00 93.31 102 SER A C 1
ATOM 765 O O . SER A 1 102 ? -2.596 -6.339 4.070 1.00 93.31 102 SER A O 1
ATOM 767 N N . LEU A 1 103 ? -3.282 -8.425 3.617 1.00 93.31 103 LEU A N 1
ATOM 768 C CA . LEU A 1 103 ? -2.268 -8.675 2.590 1.00 93.31 103 LEU A CA 1
ATOM 769 C C . LEU A 1 103 ? -2.524 -7.819 1.349 1.00 93.31 103 LEU A C 1
ATOM 771 O O . LEU A 1 103 ? -1.604 -7.165 0.866 1.00 93.31 103 LEU A O 1
ATOM 775 N N . SER A 1 104 ? -3.769 -7.765 0.870 1.00 93.88 104 SER A N 1
ATOM 776 C CA . SER A 1 104 ? -4.130 -6.969 -0.305 1.00 93.88 104 SER A CA 1
ATOM 777 C C . SER A 1 104 ? -3.937 -5.469 -0.092 1.00 93.88 104 SER A C 1
ATOM 779 O O . SER A 1 104 ? -3.575 -4.779 -1.041 1.00 93.88 104 SER A O 1
ATOM 781 N N . SER A 1 105 ? -4.211 -4.946 1.107 1.00 90.88 105 SER A N 1
ATOM 782 C CA . SER A 1 105 ? -4.012 -3.524 1.406 1.00 90.88 105 SER A CA 1
ATOM 783 C C . SER A 1 105 ? -2.571 -3.201 1.794 1.00 90.88 105 SER A C 1
ATOM 785 O O . SER A 1 105 ? -2.117 -2.084 1.570 1.00 90.88 105 SER A O 1
ATOM 787 N N . GLY A 1 106 ? -1.874 -4.147 2.429 1.00 88.50 106 GLY A N 1
ATOM 788 C CA . GLY A 1 106 ? -0.534 -3.945 2.979 1.00 88.50 106 GLY A CA 1
ATOM 789 C C . GLY A 1 106 ? 0.593 -4.196 1.981 1.00 88.50 106 GLY A C 1
ATOM 790 O O . GLY A 1 106 ? 1.644 -3.573 2.088 1.00 88.50 106 GLY A O 1
ATOM 791 N N . ILE A 1 107 ? 0.391 -5.085 1.004 1.00 90.25 107 ILE A N 1
ATOM 792 C CA . ILE A 1 107 ? 1.401 -5.441 0.002 1.00 90.25 107 ILE A CA 1
ATOM 793 C C . ILE A 1 107 ? 0.954 -4.912 -1.363 1.00 90.25 107 ILE A C 1
ATOM 795 O O . ILE A 1 107 ? 0.292 -5.591 -2.150 1.00 90.25 107 ILE A O 1
ATOM 799 N N . GLY A 1 108 ? 1.309 -3.657 -1.633 1.00 84.19 108 GLY A N 1
ATOM 800 C CA . GLY A 1 108 ? 0.981 -2.966 -2.876 1.00 84.19 108 GLY A CA 1
ATOM 801 C C . GLY A 1 108 ? 2.193 -2.691 -3.762 1.00 84.19 108 GLY A C 1
ATOM 802 O O . GLY A 1 108 ? 3.304 -3.160 -3.530 1.00 84.19 108 GLY A O 1
ATOM 803 N N . VAL A 1 109 ? 1.986 -1.823 -4.752 1.00 81.12 109 VAL A N 1
ATOM 804 C CA . VAL A 1 109 ? 3.033 -1.349 -5.677 1.00 81.12 109 VAL A CA 1
ATOM 805 C C . VAL A 1 109 ? 4.240 -0.760 -4.936 1.00 81.12 109 VAL A C 1
ATOM 807 O O . VAL A 1 109 ? 5.352 -0.805 -5.445 1.00 81.12 109 VAL A O 1
ATOM 810 N N . GLN A 1 110 ? 4.055 -0.278 -3.706 1.00 84.12 110 GLN A N 1
ATOM 811 C CA . GLN A 1 110 ? 5.136 0.179 -2.829 1.00 84.12 110 GLN A CA 1
ATOM 812 C C . GLN A 1 110 ? 6.241 -0.880 -2.650 1.00 84.12 110 GLN A C 1
ATOM 814 O O . GLN A 1 110 ? 7.419 -0.529 -2.640 1.00 84.12 110 GLN A O 1
ATOM 819 N N . ALA A 1 111 ? 5.894 -2.173 -2.605 1.00 86.12 111 ALA A N 1
ATOM 820 C CA . ALA A 1 111 ? 6.874 -3.259 -2.540 1.00 86.12 111 ALA A CA 1
ATOM 821 C C . ALA A 1 111 ? 7.772 -3.319 -3.792 1.00 86.12 111 ALA A C 1
ATOM 823 O O . ALA A 1 111 ? 8.948 -3.660 -3.693 1.00 86.12 111 ALA A O 1
ATOM 824 N N . LEU A 1 112 ? 7.249 -2.926 -4.960 1.00 86.88 112 LEU A N 1
ATOM 825 C CA . LEU A 1 112 ? 7.999 -2.860 -6.221 1.00 86.88 112 LEU A CA 1
ATOM 826 C C . LEU A 1 112 ? 8.974 -1.674 -6.268 1.00 86.88 112 LEU A C 1
ATOM 828 O O . LEU A 1 112 ? 9.921 -1.692 -7.050 1.00 86.88 112 LEU A O 1
ATOM 832 N N . VAL A 1 113 ? 8.757 -0.653 -5.434 1.00 88.31 113 VAL A N 1
ATOM 833 C CA . VAL A 1 113 ? 9.614 0.542 -5.342 1.00 88.31 113 VAL A CA 1
ATOM 834 C C . VAL A 1 113 ? 10.742 0.349 -4.319 1.00 88.31 113 VAL A C 1
ATOM 836 O O . VAL A 1 113 ? 11.735 1.073 -4.350 1.00 88.31 113 VAL A O 1
ATOM 839 N N . LEU A 1 114 ? 10.663 -0.672 -3.459 1.00 90.38 114 LEU A N 1
ATOM 840 C CA . LEU A 1 114 ? 11.693 -0.964 -2.458 1.00 90.38 114 LEU A CA 1
ATOM 841 C C . LEU A 1 114 ? 13.112 -1.097 -3.056 1.00 90.38 114 LEU A C 1
ATOM 843 O O . LEU A 1 114 ? 14.030 -0.476 -2.514 1.00 90.38 114 LEU A O 1
ATOM 847 N N . PRO A 1 115 ? 13.336 -1.804 -4.186 1.00 89.50 115 PRO A N 1
ATOM 848 C CA . PRO A 1 115 ? 14.660 -1.846 -4.807 1.00 89.50 115 PRO A CA 1
ATOM 849 C C . PRO A 1 115 ? 15.164 -0.461 -5.233 1.00 89.50 115 PRO A C 1
ATOM 851 O O . PRO A 1 115 ? 16.350 -0.173 -5.088 1.00 89.50 115 PRO A O 1
ATOM 854 N N . LEU A 1 116 ? 14.275 0.424 -5.703 1.00 89.56 116 LEU A N 1
ATOM 855 C CA . LEU A 1 116 ? 14.636 1.788 -6.093 1.00 89.56 116 LEU A CA 1
ATOM 856 C C . LEU A 1 116 ? 15.125 2.601 -4.887 1.00 89.56 116 LEU A C 1
ATOM 858 O O . LEU A 1 116 ? 16.142 3.283 -4.995 1.00 89.56 116 LEU A O 1
ATOM 862 N N . ALA A 1 117 ? 14.483 2.477 -3.722 1.00 92.25 117 ALA A N 1
ATOM 863 C CA . ALA A 1 117 ? 14.944 3.140 -2.498 1.00 92.25 117 ALA A CA 1
ATOM 864 C C . ALA A 1 117 ? 16.384 2.733 -2.124 1.00 92.25 117 ALA A C 1
ATOM 866 O O . ALA A 1 117 ? 17.203 3.573 -1.739 1.00 92.25 117 ALA A O 1
ATOM 867 N N . PHE A 1 118 ? 16.730 1.457 -2.321 1.00 92.31 118 PHE A N 1
ATOM 868 C CA . PHE A 1 118 ? 18.068 0.925 -2.050 1.00 92.31 118 PHE A CA 1
ATOM 869 C C . PHE A 1 118 ? 19.136 1.451 -3.015 1.00 92.31 118 PHE A C 1
ATOM 871 O O . PHE A 1 118 ? 20.295 1.560 -2.620 1.00 92.31 118 PHE A O 1
ATOM 878 N N . THR A 1 119 ? 18.773 1.846 -4.240 1.00 91.06 119 THR A N 1
ATOM 879 C CA . THR A 1 119 ? 19.730 2.488 -5.168 1.00 91.06 119 THR A CA 1
ATOM 880 C C . THR A 1 119 ? 20.182 3.870 -4.689 1.00 91.06 119 THR A C 1
ATOM 882 O O . THR A 1 119 ? 21.294 4.297 -5.004 1.00 91.06 119 THR A O 1
ATOM 885 N N . THR A 1 120 ? 19.350 4.549 -3.893 1.00 90.88 120 THR A N 1
ATOM 886 C CA . THR A 1 120 ? 19.645 5.877 -3.339 1.00 90.88 120 THR A CA 1
ATOM 887 C C . THR A 1 120 ? 20.287 5.793 -1.956 1.00 90.88 120 THR A C 1
ATOM 889 O O . THR A 1 120 ? 21.281 6.469 -1.696 1.00 90.88 120 THR A O 1
ATOM 892 N N . LEU A 1 121 ? 19.737 4.966 -1.059 1.00 92.12 121 LEU A N 1
ATOM 893 C CA . LEU A 1 121 ? 20.236 4.819 0.316 1.00 92.12 121 LEU A CA 1
ATOM 894 C C . LEU A 1 121 ? 21.489 3.930 0.397 1.00 92.12 121 LEU A C 1
ATOM 896 O O . LEU A 1 121 ? 22.301 4.068 1.312 1.00 92.12 121 LEU A O 1
ATOM 900 N N . GLY A 1 122 ? 21.664 3.019 -0.560 1.00 91.75 122 GLY A N 1
ATOM 901 C CA . GLY A 1 122 ? 22.634 1.935 -0.476 1.00 91.75 122 GLY A CA 1
ATOM 902 C C . GLY A 1 122 ? 22.194 0.832 0.492 1.00 91.75 122 GLY A C 1
ATOM 903 O O . GLY A 1 122 ? 21.229 0.969 1.242 1.00 91.75 122 GLY A O 1
ATOM 904 N N . TRP A 1 123 ? 22.929 -0.281 0.497 1.00 91.50 123 TRP A N 1
ATOM 905 C CA . TRP A 1 123 ? 22.576 -1.472 1.277 1.00 91.50 123 TRP A CA 1
ATOM 906 C C . TRP A 1 123 ? 22.524 -1.230 2.787 1.00 91.50 123 TRP A C 1
ATOM 908 O O . TRP A 1 123 ? 21.553 -1.614 3.428 1.00 91.50 123 TRP A O 1
ATOM 918 N N . ILE A 1 124 ? 23.544 -0.582 3.359 1.00 93.12 124 ILE A N 1
ATOM 919 C CA . ILE A 1 124 ? 23.651 -0.409 4.817 1.00 93.12 124 ILE A CA 1
ATOM 920 C C . ILE A 1 124 ? 22.497 0.452 5.342 1.00 93.12 124 ILE A C 1
ATOM 922 O O . ILE A 1 124 ? 21.751 0.019 6.219 1.00 93.12 124 ILE A O 1
ATOM 926 N N . TRP A 1 125 ? 22.324 1.655 4.786 1.00 93.19 125 TRP A N 1
ATOM 927 C CA . TRP A 1 125 ? 21.263 2.566 5.214 1.00 93.19 125 TRP A CA 1
ATOM 928 C C . TRP A 1 125 ? 19.880 2.063 4.805 1.00 93.19 125 TRP A C 1
ATOM 930 O O . TRP A 1 125 ? 18.952 2.184 5.595 1.00 93.19 125 TRP A O 1
ATOM 940 N N . GLY A 1 126 ? 19.746 1.432 3.634 1.00 93.62 126 GLY A N 1
ATOM 941 C CA . GLY A 1 126 ? 18.498 0.808 3.197 1.00 93.62 126 GLY A CA 1
ATOM 942 C C . GLY A 1 126 ? 18.016 -0.272 4.167 1.00 93.62 126 GLY A C 1
ATOM 943 O O . GLY A 1 126 ? 16.875 -0.216 4.622 1.00 93.62 126 GLY A O 1
ATOM 944 N N . ILE A 1 127 ? 18.888 -1.211 4.558 1.00 95.50 127 ILE A N 1
ATOM 945 C CA . ILE A 1 127 ? 18.556 -2.270 5.529 1.00 95.50 127 ILE A CA 1
ATOM 946 C C . ILE A 1 127 ? 18.245 -1.673 6.903 1.00 95.50 127 ILE A C 1
ATOM 948 O O . ILE A 1 127 ? 17.276 -2.094 7.538 1.00 95.50 127 ILE A O 1
ATOM 952 N N . LEU A 1 128 ? 19.035 -0.698 7.364 1.00 96.75 128 LEU A N 1
ATOM 953 C CA . LEU A 1 128 ? 18.809 -0.046 8.653 1.00 96.75 128 LEU A CA 1
ATOM 954 C C . LEU A 1 128 ? 17.443 0.653 8.690 1.00 96.75 128 LEU A C 1
ATOM 956 O O . LEU A 1 128 ? 16.650 0.389 9.590 1.00 96.75 128 LEU A O 1
ATOM 960 N N . CYS A 1 129 ? 17.144 1.497 7.699 1.00 95.62 129 CYS A N 1
ATOM 961 C CA . CYS A 1 129 ? 15.871 2.210 7.599 1.00 95.62 129 CYS A CA 1
ATOM 962 C C . CYS A 1 129 ? 14.689 1.245 7.466 1.00 95.62 129 CYS A C 1
ATOM 964 O O . CYS A 1 129 ? 13.703 1.402 8.183 1.00 95.62 129 CYS A O 1
ATOM 966 N N . LEU A 1 130 ? 14.804 0.214 6.620 1.00 94.69 130 LEU A N 1
ATOM 967 C CA . LEU A 1 130 ? 13.765 -0.803 6.459 1.00 94.69 130 LEU A CA 1
ATOM 968 C C . LEU A 1 130 ? 13.506 -1.558 7.770 1.00 94.69 130 LEU A C 1
ATOM 970 O O . LEU A 1 130 ? 12.354 -1.745 8.151 1.00 94.69 130 LEU A O 1
ATOM 974 N N . SER A 1 131 ? 14.561 -1.947 8.488 1.00 97.12 131 SER A N 1
ATOM 975 C CA . SER A 1 131 ? 14.444 -2.669 9.764 1.00 97.12 131 SER A CA 1
ATOM 976 C C . SER A 1 131 ? 13.821 -1.799 10.856 1.00 97.12 131 SER A C 1
ATOM 978 O O . SER A 1 131 ? 12.962 -2.269 11.602 1.00 97.12 131 SER A O 1
ATOM 980 N N . LEU A 1 132 ? 14.211 -0.521 10.934 1.00 97.19 132 LEU A N 1
ATOM 981 C CA . LEU A 1 132 ? 13.634 0.443 11.874 1.00 97.19 132 LEU A CA 1
ATOM 982 C C . LEU A 1 132 ? 12.155 0.706 11.572 1.00 97.19 132 LEU A C 1
ATOM 984 O O . LEU A 1 132 ? 11.333 0.642 12.484 1.00 97.19 132 LEU A O 1
ATOM 988 N N . ALA A 1 133 ? 11.804 0.943 10.305 1.00 94.62 133 ALA A N 1
ATOM 989 C CA . ALA A 1 133 ? 1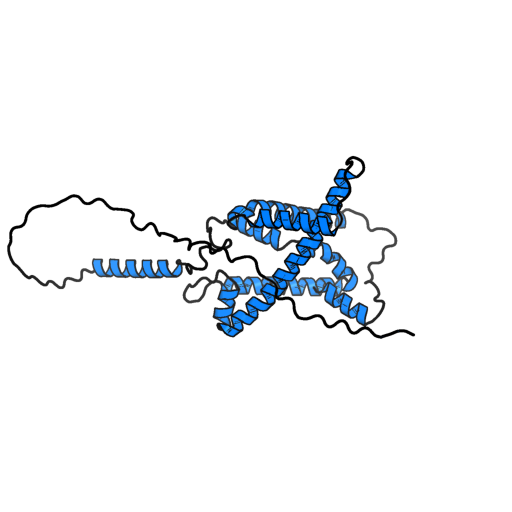0.421 1.146 9.882 1.00 94.62 133 ALA A CA 1
ATOM 990 C C . ALA A 1 133 ? 9.562 -0.102 10.136 1.00 94.62 133 ALA A C 1
ATOM 992 O O . ALA A 1 133 ? 8.446 0.008 10.638 1.00 94.62 133 ALA A O 1
ATOM 993 N N . PHE A 1 134 ? 10.100 -1.295 9.866 1.00 94.88 134 PHE A N 1
ATOM 994 C CA . PHE A 1 134 ? 9.430 -2.563 10.147 1.00 94.88 134 PHE A CA 1
ATOM 995 C C . PHE A 1 134 ? 9.192 -2.771 11.650 1.00 94.88 134 PHE A C 1
ATOM 997 O O . PHE A 1 134 ? 8.071 -3.071 12.062 1.00 94.88 134 PHE A O 1
ATOM 1004 N N . GLY A 1 135 ? 10.210 -2.547 12.487 1.00 97.88 135 GLY A N 1
ATOM 1005 C CA . GLY A 1 135 ? 10.072 -2.617 13.944 1.00 97.88 135 GLY A CA 1
ATOM 1006 C C . GLY A 1 135 ? 9.060 -1.603 14.485 1.00 97.88 135 GLY A C 1
ATOM 1007 O O . GLY A 1 135 ? 8.210 -1.950 15.305 1.00 97.88 135 GLY A O 1
ATOM 1008 N N . TRP A 1 136 ? 9.090 -0.369 13.973 1.00 97.62 136 TRP A N 1
ATOM 1009 C CA . TRP A 1 136 ? 8.123 0.676 14.312 1.00 97.62 136 TRP A CA 1
ATOM 1010 C C . TRP A 1 136 ? 6.689 0.305 13.903 1.00 97.62 136 TRP A C 1
ATOM 1012 O O . TRP A 1 136 ? 5.749 0.486 14.681 1.00 97.62 136 TRP A O 1
ATOM 1022 N N . GLN A 1 137 ? 6.506 -0.272 12.714 1.00 94.88 137 GLN A N 1
ATOM 1023 C CA . GLN A 1 137 ? 5.207 -0.746 12.236 1.00 94.88 137 GLN A CA 1
ATOM 1024 C C . GLN A 1 137 ? 4.649 -1.866 13.125 1.00 94.88 137 GLN A C 1
ATOM 1026 O O . GLN A 1 137 ? 3.474 -1.833 13.491 1.00 94.88 137 GLN A O 1
ATOM 1031 N N . LEU A 1 138 ? 5.479 -2.837 13.519 1.00 95.81 138 LEU A N 1
ATOM 1032 C CA . LEU A 1 138 ? 5.063 -3.895 14.445 1.00 95.81 138 LEU A CA 1
ATOM 1033 C C . LEU A 1 138 ? 4.701 -3.335 15.824 1.00 95.81 138 LEU A C 1
ATOM 1035 O O . LEU A 1 138 ? 3.687 -3.729 16.399 1.00 95.81 138 LEU A O 1
ATOM 1039 N N . TYR A 1 139 ? 5.492 -2.392 16.337 1.00 97.56 139 TYR A N 1
ATOM 1040 C CA . TYR A 1 139 ? 5.234 -1.748 17.622 1.00 97.56 139 TYR A CA 1
ATOM 1041 C C . TYR A 1 139 ? 3.914 -0.966 17.625 1.00 97.56 139 TYR A C 1
ATOM 1043 O O . TYR A 1 139 ? 3.101 -1.113 18.536 1.00 97.56 139 TYR A O 1
ATOM 1051 N N . THR A 1 140 ? 3.656 -0.171 16.586 1.00 95.44 140 THR A N 1
ATOM 1052 C CA . THR A 1 140 ? 2.404 0.593 16.471 1.00 95.44 140 THR A CA 1
ATOM 1053 C C . THR A 1 140 ? 1.191 -0.312 16.263 1.00 95.44 140 THR A C 1
ATOM 1055 O O . THR A 1 140 ? 0.140 -0.052 16.849 1.00 95.44 140 THR A O 1
ATOM 1058 N N . LEU A 1 141 ? 1.327 -1.412 15.515 1.00 94.12 141 LEU A N 1
ATOM 1059 C CA . LEU A 1 141 ? 0.277 -2.426 15.402 1.00 94.12 141 LEU A CA 1
ATOM 1060 C C . LEU A 1 141 ? -0.017 -3.079 16.758 1.00 94.12 141 LEU A C 1
ATOM 1062 O O . LEU A 1 141 ? -1.181 -3.216 17.133 1.00 94.12 141 LEU A O 1
ATOM 1066 N N . TRP A 1 142 ? 1.024 -3.433 17.513 1.00 96.19 142 TRP A N 1
ATOM 1067 C CA . TRP A 1 142 ? 0.877 -3.967 18.863 1.00 96.19 142 TRP A CA 1
ATOM 1068 C C . TRP A 1 142 ? 0.155 -2.979 19.790 1.00 96.19 142 TRP A C 1
ATOM 1070 O O . TRP A 1 142 ? -0.793 -3.368 20.469 1.00 96.19 142 TRP A O 1
ATOM 1080 N N . LEU A 1 143 ? 0.512 -1.690 19.755 1.00 95.06 143 LEU A N 1
ATOM 1081 C CA . LEU A 1 143 ? -0.202 -0.655 20.510 1.00 95.06 143 LEU A CA 1
ATOM 1082 C C . LEU A 1 143 ? -1.683 -0.575 20.124 1.00 95.06 143 LEU A C 1
ATOM 1084 O O . LEU A 1 143 ? -2.534 -0.507 21.006 1.00 95.06 143 LEU A O 1
ATOM 1088 N N . LEU A 1 144 ? -2.009 -0.610 18.828 1.00 93.31 144 LEU A N 1
ATOM 1089 C CA . LEU A 1 144 ? -3.401 -0.592 18.372 1.00 93.31 144 LEU A CA 1
ATOM 1090 C C . LEU A 1 144 ? -4.181 -1.804 18.881 1.00 93.31 144 LEU A C 1
ATOM 1092 O O . LEU A 1 144 ? -5.319 -1.641 19.309 1.00 93.31 144 LEU A O 1
ATOM 1096 N N . ILE A 1 145 ? -3.569 -2.991 18.891 1.00 92.62 145 ILE A N 1
ATOM 1097 C CA . ILE A 1 145 ? -4.181 -4.203 19.449 1.00 92.62 145 ILE A CA 1
ATOM 1098 C C . ILE A 1 145 ? -4.416 -4.043 20.954 1.00 92.62 145 ILE A C 1
ATOM 1100 O O . ILE A 1 145 ? -5.497 -4.365 21.430 1.00 92.62 145 ILE A O 1
ATOM 1104 N N . GLN A 1 146 ? -3.467 -3.501 21.714 1.00 93.12 146 GLN A N 1
ATOM 1105 C CA . GLN A 1 146 ? -3.657 -3.320 23.158 1.00 93.12 146 GLN A CA 1
ATOM 1106 C C . GLN A 1 146 ? -4.688 -2.239 23.504 1.00 93.12 146 GLN A C 1
ATOM 1108 O O . GLN A 1 146 ? -5.324 -2.312 24.550 1.00 93.12 146 GLN A O 1
ATOM 1113 N N . LEU A 1 147 ? -4.851 -1.237 22.640 1.00 93.00 147 LEU A N 1
ATOM 1114 C CA . LEU A 1 147 ? -5.706 -0.078 22.888 1.00 93.00 147 LEU A CA 1
ATOM 1115 C C . LEU A 1 147 ? -7.104 -0.192 22.265 1.00 93.00 147 LEU A C 1
ATOM 1117 O O . LEU A 1 147 ? -7.957 0.653 22.535 1.00 93.00 147 LEU A O 1
ATOM 1121 N N . HIS A 1 148 ? -7.362 -1.201 21.426 1.00 90.19 148 HIS A N 1
ATOM 1122 C CA . HIS A 1 148 ? -8.651 -1.327 20.736 1.00 90.19 148 HIS A CA 1
ATOM 1123 C C . HIS A 1 148 ? -9.832 -1.604 21.679 1.00 90.19 148 HIS A C 1
ATOM 1125 O O . HIS A 1 148 ? -10.979 -1.467 21.257 1.00 90.19 148 HIS A O 1
ATOM 1131 N N . GLU A 1 149 ? -9.574 -1.967 22.934 1.00 91.62 149 GLU A N 1
ATOM 1132 C CA . GLU A 1 149 ? -10.575 -2.163 23.977 1.00 91.62 149 GLU A CA 1
ATOM 1133 C C . GLU A 1 149 ? -10.168 -1.367 25.222 1.00 91.62 149 GLU A C 1
ATOM 1135 O O . GLU A 1 149 ? -9.019 -1.411 25.661 1.00 91.62 149 GLU A O 1
ATOM 1140 N N . SER A 1 150 ? -11.091 -0.576 25.769 1.00 88.31 150 SER A N 1
ATOM 1141 C CA . SER A 1 150 ? -10.838 0.176 26.999 1.00 88.31 150 SER A CA 1
ATOM 1142 C C . SER A 1 150 ? -10.880 -0.731 28.231 1.00 88.31 150 SER A C 1
ATOM 1144 O O . SER A 1 150 ? -11.475 -1.804 28.218 1.00 88.31 150 SER A O 1
ATOM 1146 N N . ALA A 1 151 ? -10.355 -0.247 29.361 1.00 88.00 151 ALA A N 1
ATOM 1147 C CA . ALA A 1 151 ? -10.508 -0.927 30.653 1.00 88.00 151 ALA A CA 1
ATOM 1148 C C . ALA A 1 151 ? -11.982 -1.108 31.080 1.00 88.00 151 ALA A C 1
ATOM 1150 O O . ALA A 1 151 ? -12.287 -1.980 31.884 1.00 88.00 151 ALA A O 1
ATOM 1151 N N . SER A 1 152 ? -12.894 -0.293 30.538 1.00 85.81 152 SER A N 1
ATOM 1152 C CA . SER A 1 152 ? -14.341 -0.422 30.732 1.00 85.81 152 SER A CA 1
ATOM 1153 C C . SER A 1 152 ? -15.009 -1.397 29.752 1.00 85.81 152 SER A C 1
ATOM 1155 O O . SER A 1 152 ? -16.231 -1.469 29.745 1.00 85.81 152 SER A O 1
ATOM 1157 N N . GLY A 1 153 ? -14.243 -2.086 28.895 1.00 84.31 153 GLY A N 1
ATOM 1158 C CA . GLY A 1 153 ? -14.733 -3.031 27.883 1.00 84.31 153 GLY A CA 1
ATOM 1159 C C . GLY A 1 153 ? -15.324 -2.387 26.620 1.00 84.31 153 GLY A C 1
ATOM 1160 O O . GLY A 1 153 ? -15.968 -3.055 25.815 1.00 84.31 153 GLY A O 1
ATOM 1161 N N . THR A 1 154 ? -15.127 -1.081 26.410 1.00 84.50 154 THR A N 1
ATOM 1162 C CA . THR A 1 154 ? -15.593 -0.395 25.196 1.00 84.50 154 THR A CA 1
ATOM 1163 C C . THR A 1 154 ? -14.637 -0.676 24.044 1.00 84.50 154 THR A C 1
ATOM 1165 O O . THR A 1 154 ? -13.469 -0.286 24.091 1.00 84.50 154 THR A O 1
ATOM 1168 N N . ARG A 1 155 ? -15.137 -1.286 22.966 1.00 85.88 155 ARG A N 1
ATOM 1169 C CA . ARG A 1 155 ? -14.340 -1.567 21.766 1.00 85.88 155 ARG A CA 1
ATOM 1170 C C . ARG A 1 155 ? -14.296 -0.383 20.799 1.00 85.88 155 ARG A C 1
ATOM 1172 O O . ARG A 1 155 ? -15.307 0.007 20.213 1.00 85.88 155 ARG A O 1
ATOM 1179 N N . TYR A 1 156 ? -13.099 0.119 20.525 1.00 88.81 156 TYR A N 1
ATOM 1180 C CA . TYR A 1 156 ? -12.834 1.133 19.511 1.00 88.81 156 TYR A CA 1
ATOM 1181 C C . TYR A 1 156 ? -12.531 0.488 18.157 1.00 88.81 156 TYR A C 1
ATOM 1183 O O . TYR A 1 156 ? -11.391 0.181 17.822 1.00 88.81 156 TYR A O 1
ATOM 1191 N N . SER A 1 157 ? -13.566 0.324 17.332 1.00 83.88 157 SER A N 1
ATOM 1192 C CA . SER A 1 157 ? -13.428 -0.278 15.991 1.00 83.88 157 SER A CA 1
ATOM 1193 C C . SER A 1 157 ? -12.802 0.661 14.949 1.00 83.88 157 SER A C 1
ATOM 1195 O O . SER A 1 157 ? -12.456 0.233 13.852 1.00 83.88 157 SER A O 1
ATOM 1197 N N . ARG A 1 158 ? -12.661 1.955 15.265 1.00 87.62 158 ARG A N 1
ATOM 1198 C CA . ARG A 1 158 ? -12.146 2.987 14.354 1.00 87.62 158 ARG A CA 1
ATOM 1199 C C . ARG A 1 158 ? -11.021 3.767 15.015 1.00 87.62 158 ARG A C 1
ATOM 1201 O O . ARG A 1 158 ? -11.196 4.284 16.119 1.00 87.62 158 ARG A O 1
ATOM 1208 N N . TYR A 1 159 ? -9.922 3.960 14.285 1.00 90.69 159 TYR A N 1
ATOM 1209 C CA . TYR A 1 159 ? -8.756 4.709 14.768 1.00 90.69 159 TYR A CA 1
ATOM 1210 C C . TYR A 1 159 ? -9.108 6.127 15.250 1.00 90.69 159 TYR A C 1
ATOM 1212 O O . TYR A 1 159 ? -8.618 6.578 16.280 1.00 90.69 159 TYR A O 1
ATOM 1220 N N . LEU A 1 160 ? -10.037 6.807 14.566 1.00 91.12 160 LEU A N 1
ATOM 1221 C CA . LEU A 1 160 ? -10.519 8.132 14.967 1.00 91.12 160 LEU A CA 1
ATOM 1222 C C . LEU A 1 160 ? -11.166 8.131 16.363 1.00 91.12 160 LEU A C 1
ATOM 1224 O O . LEU A 1 160 ? -10.896 9.024 17.162 1.00 91.12 160 LEU A O 1
ATOM 1228 N N . ARG A 1 161 ? -12.010 7.135 16.665 1.00 90.38 161 ARG A N 1
ATOM 1229 C CA . ARG A 1 161 ? -12.663 7.005 17.980 1.00 90.38 161 ARG A CA 1
ATOM 1230 C C . ARG A 1 161 ? -11.632 6.722 19.065 1.00 90.38 161 ARG A C 1
ATOM 1232 O O . ARG A 1 161 ? -11.671 7.369 20.107 1.00 90.38 161 ARG A O 1
ATOM 1239 N N . LEU A 1 162 ? -10.683 5.833 18.773 1.00 92.69 162 LEU A N 1
ATOM 1240 C CA . LEU A 1 162 ? -9.585 5.529 19.682 1.00 92.69 162 LEU A CA 1
ATOM 1241 C C . LEU A 1 162 ? -8.745 6.775 20.000 1.00 92.69 162 LEU A C 1
ATOM 1243 O O . LEU A 1 162 ? -8.472 7.067 21.160 1.00 92.69 162 LEU A O 1
ATOM 1247 N N . SER A 1 163 ? -8.385 7.551 18.978 1.00 94.56 163 SER A N 1
ATOM 1248 C CA . SER A 1 163 ? -7.594 8.771 19.155 1.00 94.56 163 SER A CA 1
ATOM 1249 C C . SER A 1 163 ? -8.333 9.833 19.975 1.00 94.56 163 SER A C 1
ATOM 1251 O O . SER A 1 163 ? -7.746 10.441 20.868 1.00 94.56 163 SER A O 1
ATOM 1253 N N . MET A 1 164 ? -9.637 10.023 19.740 1.00 94.06 164 MET A N 1
ATOM 1254 C CA . MET A 1 164 ? -10.455 10.934 20.552 1.00 94.06 164 MET A CA 1
ATOM 1255 C C . MET A 1 164 ? -10.564 10.484 22.012 1.00 94.06 164 MET A C 1
ATOM 1257 O O . MET A 1 164 ? -10.558 11.330 22.902 1.00 94.06 164 MET A O 1
ATOM 1261 N N . ALA A 1 165 ? -10.634 9.176 22.268 1.00 92.56 165 ALA A N 1
ATOM 1262 C CA . ALA A 1 165 ? -10.638 8.644 23.628 1.00 92.56 165 ALA A CA 1
ATOM 1263 C C . ALA A 1 165 ? -9.284 8.842 24.334 1.00 92.56 165 ALA A C 1
ATOM 1265 O O . ALA A 1 165 ? -9.259 9.168 25.517 1.00 92.56 165 ALA A O 1
ATOM 1266 N N . ALA A 1 166 ? -8.168 8.690 23.614 1.00 93.19 166 ALA A N 1
ATOM 1267 C CA . ALA A 1 166 ? -6.822 8.800 24.180 1.00 93.19 166 ALA A CA 1
ATOM 1268 C C . ALA A 1 166 ? -6.352 10.252 24.395 1.00 93.19 166 ALA A C 1
ATOM 1270 O O . ALA A 1 166 ? -5.739 10.557 25.414 1.00 93.19 166 ALA A O 1
ATOM 1271 N N . PHE A 1 167 ? -6.631 11.151 23.445 1.00 94.62 167 PHE A N 1
ATOM 1272 C CA . PHE A 1 167 ? -6.100 12.525 23.431 1.00 94.62 167 PHE A CA 1
ATOM 1273 C C . PHE A 1 167 ? -7.170 13.606 23.653 1.00 94.62 167 PHE A C 1
ATOM 1275 O O . PHE A 1 167 ? -6.865 14.800 23.624 1.00 94.62 167 PHE A O 1
ATOM 1282 N N . GLY A 1 168 ? -8.427 13.210 23.854 1.00 95.56 168 GLY A N 1
ATOM 1283 C CA . GLY A 1 168 ? -9.576 14.108 23.949 1.00 95.56 168 GLY A CA 1
ATOM 1284 C C . GLY A 1 168 ? -10.204 14.433 22.590 1.00 95.56 168 GLY A C 1
ATOM 1285 O O . GLY A 1 168 ? -9.597 14.276 21.530 1.00 95.56 168 GLY A O 1
ATOM 1286 N N . GLU A 1 169 ? -11.445 14.923 22.617 1.00 94.06 169 GLU A N 1
ATOM 1287 C CA . GLU A 1 169 ? -12.292 15.046 21.423 1.00 94.06 169 GLU A CA 1
ATOM 1288 C C . GLU A 1 169 ? -11.685 15.938 20.330 1.00 94.06 169 GLU A C 1
ATOM 1290 O O . GLU A 1 169 ? -11.629 15.545 19.168 1.00 94.06 169 GLU A O 1
ATOM 1295 N N . LYS A 1 170 ? -11.190 17.131 20.682 1.00 95.50 170 LYS A N 1
ATOM 1296 C CA . LYS A 1 170 ? -10.654 18.085 19.694 1.00 95.50 170 LYS A CA 1
ATOM 1297 C C . LYS A 1 170 ? -9.283 17.660 19.167 1.00 95.50 170 LYS A C 1
ATOM 1299 O O . LYS A 1 170 ? -9.084 17.597 17.955 1.00 95.50 170 LYS A O 1
ATOM 1304 N N . LEU A 1 171 ? -8.349 17.370 20.075 1.00 96.19 171 LEU A N 1
ATOM 1305 C CA . LEU A 1 171 ? -6.966 17.055 19.720 1.00 96.19 171 LEU A CA 1
ATOM 1306 C C . LEU A 1 171 ? -6.861 15.682 19.049 1.00 96.19 171 LEU A C 1
ATOM 1308 O O . LEU A 1 171 ? -6.245 15.581 17.994 1.00 96.19 171 LEU A O 1
ATOM 1312 N N . GLY A 1 172 ? -7.525 14.655 19.584 1.00 95.50 172 GLY A N 1
ATOM 1313 C CA . GLY A 1 172 ? -7.555 13.326 18.970 1.00 95.50 172 GLY A CA 1
ATOM 1314 C C . GLY A 1 172 ? -8.207 13.334 17.588 1.00 95.50 172 GLY A C 1
ATOM 1315 O O . GLY A 1 172 ? -7.696 12.725 16.648 1.00 95.50 172 GLY A O 1
ATOM 1316 N N . LYS A 1 173 ? -9.285 14.111 17.405 1.00 94.50 173 LYS A N 1
ATOM 1317 C CA . LYS A 1 173 ? -9.886 14.294 16.078 1.00 94.50 173 LYS A CA 1
ATOM 1318 C C . LYS A 1 173 ? -8.910 14.938 15.099 1.00 94.50 173 LYS A C 1
ATOM 1320 O O . LYS A 1 173 ? -8.800 14.450 13.980 1.00 94.50 173 LYS A O 1
ATOM 1325 N N . LEU A 1 174 ? -8.192 15.988 15.500 1.00 95.44 174 LEU A N 1
ATOM 1326 C CA . LEU A 1 174 ? -7.189 16.632 14.647 1.00 95.44 174 LEU A CA 1
ATOM 1327 C C . LEU A 1 174 ? -6.048 15.664 14.287 1.00 95.44 174 LEU A C 1
ATOM 1329 O O . LEU A 1 174 ? -5.744 15.498 13.107 1.00 95.44 174 LEU A O 1
ATOM 1333 N N . LEU A 1 175 ? -5.469 14.997 15.292 1.00 94.81 175 LEU A N 1
ATOM 1334 C CA . LEU A 1 175 ? -4.332 14.085 15.136 1.00 94.81 175 LEU A CA 1
ATOM 1335 C C . LEU A 1 175 ? -4.661 12.847 14.298 1.00 94.81 175 LEU A C 1
ATOM 1337 O O . LEU A 1 175 ? -3.789 12.357 13.592 1.00 94.81 175 LEU A O 1
ATOM 1341 N N . ALA A 1 176 ? -5.892 12.335 14.350 1.00 94.38 176 ALA A N 1
ATOM 1342 C CA . ALA A 1 176 ? -6.290 11.199 13.526 1.00 94.38 176 ALA A CA 1
ATOM 1343 C C . ALA A 1 176 ? -6.786 11.623 12.139 1.00 94.38 176 ALA A C 1
ATOM 1345 O O . ALA A 1 176 ? -6.409 11.011 11.139 1.00 94.38 176 ALA A O 1
ATOM 1346 N N . LEU A 1 177 ? -7.635 12.651 12.052 1.00 93.75 177 LEU A N 1
ATOM 1347 C CA . LEU A 1 177 ? -8.301 13.004 10.800 1.00 93.75 177 LEU A CA 1
ATOM 1348 C C . LEU A 1 177 ? -7.325 13.595 9.782 1.00 93.75 177 LEU A C 1
ATOM 1350 O O . LEU A 1 177 ? -7.366 13.197 8.622 1.00 93.75 177 LEU A O 1
ATOM 1354 N N . PHE A 1 178 ? -6.445 14.511 10.199 1.00 93.94 178 PHE A N 1
ATOM 1355 C CA . PHE A 1 178 ? -5.541 15.189 9.269 1.00 93.94 178 PHE A CA 1
ATOM 1356 C C . PHE A 1 178 ? -4.585 14.207 8.559 1.00 93.94 178 PHE A C 1
ATOM 1358 O O . PHE A 1 178 ? -4.609 14.168 7.325 1.00 93.94 178 PHE A O 1
ATOM 1365 N N . PRO A 1 179 ? -3.831 13.337 9.267 1.00 92.88 179 PRO A N 1
ATOM 1366 C CA . PRO A 1 179 ? -2.959 12.363 8.610 1.00 92.88 179 PRO A CA 1
ATOM 1367 C C . PRO A 1 179 ? -3.734 11.311 7.817 1.00 92.88 179 PRO A C 1
ATOM 1369 O O . PRO A 1 179 ? -3.322 10.961 6.716 1.00 92.88 179 PRO A O 1
ATOM 1372 N N . THR A 1 180 ? -4.878 10.837 8.332 1.00 92.38 180 THR A N 1
ATOM 1373 C CA . THR A 1 180 ? -5.684 9.820 7.634 1.00 92.38 180 THR A CA 1
ATOM 1374 C C . THR A 1 180 ? -6.219 10.353 6.308 1.00 92.38 180 THR A C 1
ATOM 1376 O O . THR A 1 180 ? -6.142 9.659 5.298 1.00 92.38 180 THR A O 1
ATOM 1379 N N . MET A 1 181 ? -6.729 11.588 6.280 1.00 93.06 181 MET A N 1
ATOM 1380 C CA . MET A 1 181 ? -7.238 12.201 5.051 1.00 93.06 181 MET A CA 1
ATOM 1381 C C . MET A 1 181 ? -6.118 12.471 4.045 1.00 93.06 181 MET A C 1
ATOM 1383 O O . MET A 1 181 ? -6.293 12.177 2.864 1.00 93.06 181 MET A O 1
ATOM 1387 N N . TYR A 1 182 ? -4.968 12.977 4.503 1.00 92.62 182 TYR A N 1
ATOM 1388 C CA . TYR A 1 182 ? -3.804 13.194 3.642 1.00 92.62 182 TYR A CA 1
ATOM 1389 C C . TYR A 1 182 ? -3.319 11.879 3.016 1.00 92.62 182 TYR A C 1
ATOM 1391 O O . TYR A 1 182 ? -3.217 11.769 1.793 1.00 92.62 182 TYR A O 1
ATOM 1399 N N . LEU A 1 183 ? -3.105 10.855 3.847 1.00 91.25 183 LEU A N 1
ATOM 1400 C CA . LEU A 1 183 ? -2.633 9.548 3.401 1.00 91.25 183 LEU A CA 1
ATOM 1401 C C . LEU A 1 183 ? -3.649 8.863 2.478 1.00 91.25 183 LEU A C 1
ATOM 1403 O O . LEU A 1 183 ? -3.270 8.344 1.429 1.00 91.25 183 LEU A O 1
ATOM 1407 N N . SER A 1 184 ? -4.939 8.895 2.823 1.00 91.50 184 SER A N 1
ATOM 1408 C CA . SER A 1 184 ? -6.003 8.308 2.002 1.00 91.50 184 SER A CA 1
ATOM 1409 C C . SER A 1 184 ? -6.133 9.009 0.650 1.00 91.50 184 SER A C 1
ATOM 1411 O O . SER A 1 184 ? -6.277 8.334 -0.370 1.00 91.50 184 SER A O 1
ATOM 1413 N N . GLY A 1 185 ? -6.077 10.344 0.620 1.00 93.50 185 GLY A N 1
ATOM 1414 C CA . GLY A 1 185 ? -6.144 11.122 -0.617 1.00 93.50 185 GLY A CA 1
ATOM 1415 C C . GLY A 1 185 ? -4.953 10.841 -1.532 1.00 93.50 185 GLY A C 1
ATOM 1416 O O . GLY A 1 185 ? -5.141 10.505 -2.701 1.00 93.50 185 GLY A O 1
ATOM 1417 N N . GLY A 1 186 ? -3.733 10.893 -0.986 1.00 92.62 186 GLY A N 1
ATOM 1418 C CA . GLY A 1 186 ? -2.510 10.596 -1.738 1.00 92.62 186 GLY A CA 1
ATOM 1419 C C . GLY A 1 186 ? -2.460 9.156 -2.254 1.00 92.62 186 GLY A C 1
ATOM 1420 O O . GLY A 1 186 ? -2.097 8.920 -3.410 1.00 92.62 186 GLY A O 1
ATOM 1421 N N . THR A 1 187 ? -2.902 8.194 -1.437 1.00 91.81 187 THR A N 1
ATOM 1422 C CA . THR A 1 187 ? -2.983 6.781 -1.837 1.00 91.81 187 THR A CA 1
ATOM 1423 C C . THR A 1 187 ? -3.987 6.592 -2.972 1.00 91.81 187 THR A C 1
ATOM 1425 O O . THR A 1 187 ? -3.669 5.926 -3.952 1.00 91.81 187 THR A O 1
ATOM 1428 N N . CYS A 1 188 ? -5.164 7.221 -2.896 1.00 93.38 188 CYS A N 1
ATOM 1429 C CA . CYS A 1 188 ? -6.173 7.156 -3.955 1.00 93.38 188 CYS A CA 1
ATOM 1430 C C . CYS A 1 188 ? -5.624 7.663 -5.299 1.00 93.38 188 CYS A C 1
ATOM 1432 O O . CYS A 1 188 ? -5.688 6.950 -6.299 1.00 93.38 188 CYS A O 1
ATOM 1434 N N . VAL A 1 189 ? -5.004 8.850 -5.312 1.00 95.12 189 VAL A N 1
ATOM 1435 C CA . VAL A 1 189 ? -4.395 9.426 -6.526 1.00 95.12 189 VAL A CA 1
ATOM 1436 C C . VAL A 1 189 ? -3.321 8.498 -7.096 1.00 95.12 189 VAL A C 1
ATOM 1438 O O . VAL A 1 189 ? -3.315 8.209 -8.293 1.00 95.12 189 VAL A O 1
ATOM 1441 N N . THR A 1 190 ? -2.442 7.988 -6.235 1.00 92.88 190 THR A N 1
ATOM 1442 C CA . THR A 1 190 ? -1.361 7.077 -6.633 1.00 92.88 190 THR A CA 1
ATOM 1443 C C . THR A 1 190 ? -1.909 5.785 -7.243 1.00 92.88 190 THR A C 1
ATOM 1445 O O . THR A 1 190 ? -1.439 5.353 -8.296 1.00 92.88 190 THR A O 1
ATOM 1448 N N . LEU A 1 191 ? -2.948 5.197 -6.639 1.00 93.19 191 LEU A N 1
ATOM 1449 C CA . LEU A 1 191 ? -3.603 3.997 -7.161 1.00 93.19 191 LEU A CA 1
ATOM 1450 C C . LEU A 1 191 ? -4.285 4.244 -8.510 1.00 93.19 191 LEU A C 1
ATOM 1452 O O . LEU A 1 191 ? -4.212 3.373 -9.370 1.00 93.19 191 LEU A O 1
ATOM 1456 N N . VAL A 1 192 ? -4.895 5.413 -8.733 1.00 96.31 192 VAL A N 1
ATOM 1457 C CA . VAL A 1 192 ? -5.490 5.761 -10.037 1.00 96.31 192 VAL A CA 1
ATOM 1458 C C . VAL A 1 192 ? -4.426 5.860 -11.129 1.00 96.31 192 VAL A C 1
ATOM 1460 O O . VAL A 1 192 ? -4.599 5.287 -12.207 1.00 96.31 192 VAL A O 1
ATOM 1463 N N . ILE A 1 193 ? -3.310 6.539 -10.842 1.00 95.88 193 ILE A N 1
ATOM 1464 C CA . ILE A 1 193 ? -2.194 6.692 -11.786 1.00 95.88 193 ILE A CA 1
ATOM 1465 C C . ILE A 1 193 ? -1.609 5.324 -12.144 1.00 95.88 193 ILE A C 1
ATOM 1467 O O . ILE A 1 193 ? -1.479 4.989 -13.323 1.00 95.88 193 ILE A O 1
ATOM 1471 N N . ILE A 1 194 ? -1.279 4.514 -11.135 1.00 94.12 194 ILE A N 1
ATOM 1472 C CA . ILE A 1 194 ? -0.660 3.208 -11.368 1.00 94.12 194 ILE A CA 1
ATOM 1473 C C . ILE A 1 194 ? -1.655 2.243 -12.011 1.00 94.12 194 ILE A C 1
ATOM 1475 O O . ILE A 1 194 ? -1.302 1.554 -12.966 1.00 94.12 194 ILE A O 1
ATOM 1479 N N . GLY A 1 195 ? -2.895 2.205 -11.527 1.00 94.81 195 GLY A N 1
ATOM 1480 C CA . GLY A 1 195 ? -3.945 1.330 -12.032 1.00 94.81 195 GLY A CA 1
ATOM 1481 C C . GLY A 1 195 ? -4.241 1.584 -13.505 1.00 94.81 195 GLY A C 1
ATOM 1482 O O . GLY A 1 195 ? -4.113 0.672 -14.322 1.00 94.81 195 GLY A O 1
ATOM 1483 N N . GLY A 1 196 ? -4.542 2.830 -13.881 1.00 96.44 196 GLY A N 1
ATOM 1484 C CA . GLY A 1 196 ? -4.806 3.166 -15.281 1.00 96.44 196 GLY A CA 1
ATOM 1485 C C . GLY A 1 196 ? -3.562 3.044 -16.169 1.00 96.44 196 GLY A C 1
ATOM 1486 O O . GLY A 1 196 ? -3.657 2.538 -17.287 1.00 96.44 196 GLY A O 1
ATOM 1487 N N . GLY A 1 197 ? -2.373 3.397 -15.665 1.00 96.00 197 GLY A N 1
ATOM 1488 C CA . GLY A 1 197 ? -1.112 3.166 -16.380 1.00 96.00 197 GLY A CA 1
ATOM 1489 C C . GLY A 1 197 ? -0.848 1.680 -16.652 1.00 96.00 197 GLY A C 1
ATOM 1490 O O . GLY A 1 197 ? -0.447 1.309 -17.755 1.00 96.00 197 GLY A O 1
ATOM 1491 N N . THR A 1 198 ? -1.150 0.815 -15.683 1.00 94.31 198 THR A N 1
ATOM 1492 C CA . THR A 1 198 ? -1.009 -0.641 -15.824 1.00 94.31 198 THR A CA 1
ATOM 1493 C C . THR A 1 198 ? -2.048 -1.211 -16.788 1.00 94.31 198 THR A C 1
ATOM 1495 O O . THR A 1 198 ? -1.693 -2.031 -17.629 1.00 94.31 198 THR A O 1
ATOM 1498 N N . MET A 1 199 ? -3.305 -0.748 -16.742 1.00 95.38 199 MET A N 1
ATOM 1499 C CA . MET A 1 199 ? -4.336 -1.146 -17.715 1.00 95.38 199 MET A CA 1
ATOM 1500 C C . MET A 1 199 ? -3.943 -0.769 -19.146 1.00 95.38 199 MET A C 1
ATOM 1502 O O . MET A 1 199 ? -4.110 -1.582 -20.053 1.00 95.38 199 MET A O 1
ATOM 1506 N N . LYS A 1 200 ? -3.358 0.420 -19.341 1.00 94.88 200 LYS A N 1
ATOM 1507 C CA . LYS A 1 200 ? -2.818 0.847 -20.637 1.00 94.88 200 LYS A CA 1
ATOM 1508 C C . LYS A 1 200 ? -1.743 -0.115 -21.145 1.00 94.88 200 LYS A C 1
ATOM 1510 O O . LYS A 1 200 ? -1.824 -0.559 -22.286 1.00 94.88 200 LYS A O 1
ATOM 1515 N N . ILE A 1 201 ? -0.753 -0.439 -20.310 1.00 94.06 201 ILE A N 1
ATOM 1516 C CA . ILE A 1 201 ? 0.335 -1.360 -20.677 1.00 94.06 201 ILE A CA 1
ATOM 1517 C C . ILE A 1 201 ? -0.226 -2.752 -20.983 1.00 94.06 201 ILE A C 1
ATOM 1519 O O . ILE A 1 201 ? 0.124 -3.345 -21.998 1.00 94.06 201 ILE A O 1
ATOM 1523 N N . PHE A 1 202 ? -1.135 -3.257 -20.148 1.00 93.75 202 PHE A N 1
ATOM 1524 C CA . PHE A 1 202 ? -1.788 -4.544 -20.369 1.00 93.75 202 PHE A CA 1
ATOM 1525 C C . PHE A 1 202 ? -2.541 -4.577 -21.702 1.00 93.75 202 PHE A C 1
ATOM 1527 O O . PHE A 1 202 ? -2.374 -5.514 -22.479 1.00 93.75 202 PHE A O 1
ATOM 1534 N N . PHE A 1 203 ? -3.315 -3.531 -21.998 1.00 92.44 203 PHE A N 1
ATOM 1535 C CA . PHE A 1 203 ? -4.004 -3.401 -23.275 1.00 92.44 203 PHE A CA 1
ATOM 1536 C C . PHE A 1 203 ? -3.014 -3.427 -24.441 1.00 92.44 203 PHE A C 1
ATOM 1538 O O . PHE A 1 203 ? -3.222 -4.182 -25.380 1.00 92.44 203 PHE A O 1
ATOM 1545 N N . GLN A 1 204 ? -1.909 -2.682 -24.368 1.00 91.06 204 GLN A N 1
ATOM 1546 C CA . GLN A 1 204 ? -0.881 -2.683 -25.415 1.00 91.06 204 GLN A CA 1
ATOM 1547 C C . GLN A 1 204 ? -0.242 -4.065 -25.619 1.00 91.06 204 GLN A C 1
ATOM 1549 O O . GLN A 1 204 ? -0.019 -4.459 -26.756 1.00 91.06 204 GLN A O 1
ATOM 1554 N N . ILE A 1 205 ? -0.006 -4.823 -24.544 1.00 92.56 205 ILE A N 1
ATOM 1555 C CA . ILE A 1 205 ? 0.544 -6.186 -24.625 1.00 92.56 205 ILE A CA 1
ATOM 1556 C C . ILE A 1 205 ? -0.446 -7.149 -25.295 1.00 92.56 205 ILE A C 1
ATOM 1558 O O . ILE A 1 205 ? -0.047 -7.971 -26.114 1.00 92.56 205 ILE A O 1
ATOM 1562 N N . VAL A 1 206 ? -1.733 -7.069 -24.948 1.00 91.19 206 VAL A N 1
ATOM 1563 C CA . VAL A 1 206 ? -2.763 -7.981 -25.477 1.00 91.19 206 VAL A CA 1
ATOM 1564 C C . VAL A 1 206 ? -3.163 -7.622 -26.910 1.00 91.19 206 VAL A C 1
ATOM 1566 O O . VAL A 1 206 ? -3.403 -8.512 -27.725 1.00 91.19 206 VAL A O 1
ATOM 1569 N N . CYS A 1 207 ? -3.250 -6.327 -27.216 1.00 87.19 207 CYS A N 1
ATOM 1570 C CA . CYS A 1 207 ? -3.769 -5.819 -28.483 1.00 87.19 207 CYS A CA 1
ATOM 1571 C C . CYS A 1 207 ? -2.709 -5.488 -29.540 1.00 87.19 207 CYS A C 1
ATOM 1573 O O . CYS A 1 207 ? -3.111 -5.154 -30.653 1.00 87.19 207 CYS A O 1
ATOM 1575 N N . ASP A 1 208 ? -1.417 -5.608 -29.208 1.00 78.81 208 ASP A N 1
ATOM 1576 C CA . ASP A 1 208 ? -0.227 -5.258 -30.005 1.00 78.81 208 ASP A CA 1
ATOM 1577 C C . ASP A 1 208 ? -0.488 -5.003 -31.506 1.00 78.81 208 ASP A C 1
ATOM 1579 O O . ASP A 1 208 ? -0.550 -3.852 -31.933 1.00 78.81 208 ASP A O 1
ATOM 1583 N N . SER A 1 209 ? -0.732 -6.055 -32.296 1.00 76.25 209 SER A N 1
ATOM 1584 C CA . SER A 1 209 ? -1.043 -5.961 -33.737 1.00 76.25 209 SER A CA 1
ATOM 1585 C C . SER A 1 209 ? -2.430 -6.489 -34.134 1.00 76.25 209 SER A C 1
ATOM 1587 O O . SER A 1 209 ? -2.834 -6.364 -35.289 1.00 76.25 209 SER A O 1
ATOM 1589 N N . ASN A 1 210 ? -3.184 -7.060 -33.192 1.00 76.94 210 ASN A N 1
ATOM 1590 C CA . ASN A 1 210 ? -4.424 -7.795 -33.476 1.00 76.94 210 ASN A CA 1
ATOM 1591 C C . ASN A 1 210 ? -5.702 -6.957 -33.311 1.00 76.94 210 ASN A C 1
ATOM 1593 O O . ASN A 1 210 ? -6.785 -7.410 -33.680 1.00 76.94 210 ASN A O 1
ATOM 1597 N N . CYS A 1 211 ? -5.604 -5.749 -32.754 1.00 80.31 211 CYS A N 1
ATOM 1598 C CA . CYS A 1 211 ? -6.758 -4.905 -32.460 1.00 80.31 211 CYS A CA 1
ATOM 1599 C C . CYS A 1 211 ? -6.779 -3.662 -33.362 1.00 80.31 211 CYS A C 1
ATOM 1601 O O . CYS A 1 211 ? -5.944 -2.774 -33.228 1.00 80.31 211 CYS A O 1
ATOM 1603 N N . ASN A 1 212 ? -7.776 -3.555 -34.247 1.00 75.12 212 ASN A N 1
ATOM 1604 C CA . ASN A 1 212 ? -7.994 -2.364 -35.078 1.00 75.12 212 ASN A CA 1
ATOM 1605 C C . ASN A 1 212 ? -8.820 -1.302 -34.324 1.00 75.12 212 ASN A C 1
ATOM 1607 O O . ASN A 1 212 ? -9.953 -0.994 -34.694 1.00 75.12 212 ASN A O 1
ATOM 1611 N N . VAL A 1 213 ? -8.285 -0.803 -33.210 1.00 82.44 213 VAL A N 1
ATOM 1612 C CA . VAL A 1 213 ? -8.923 0.224 -32.371 1.00 82.44 213 VAL A CA 1
ATOM 1613 C C . VAL A 1 213 ? -7.949 1.353 -32.085 1.00 82.44 213 VAL A C 1
ATOM 1615 O O . VAL A 1 213 ? -6.767 1.126 -31.837 1.00 82.44 213 VAL A O 1
ATOM 1618 N N . ASN A 1 214 ? -8.468 2.581 -32.084 1.00 81.94 214 ASN A N 1
ATOM 1619 C CA . ASN A 1 214 ? -7.684 3.751 -31.717 1.00 81.94 214 ASN A CA 1
ATOM 1620 C C . ASN A 1 214 ? -7.267 3.640 -30.242 1.00 81.94 214 ASN A C 1
ATOM 1622 O O . ASN A 1 214 ? -8.139 3.489 -29.379 1.00 81.94 214 ASN A O 1
ATOM 1626 N N . PRO A 1 215 ? -5.962 3.705 -29.932 1.00 83.56 215 PRO A N 1
ATOM 1627 C CA . PRO A 1 215 ? -5.503 3.584 -28.562 1.00 83.56 215 PRO A CA 1
ATOM 1628 C C . PRO A 1 215 ? -5.962 4.794 -27.748 1.00 83.56 215 PRO A C 1
ATOM 1630 O O . PRO A 1 215 ? -5.772 5.940 -28.155 1.00 83.56 215 PRO A O 1
ATOM 1633 N N . LEU A 1 216 ? -6.530 4.528 -26.572 1.00 90.88 216 LEU A N 1
ATOM 1634 C CA . LEU A 1 216 ? -6.877 5.571 -25.612 1.00 90.88 216 LEU A CA 1
ATOM 1635 C C . LEU A 1 216 ? -5.615 6.278 -25.094 1.00 90.88 216 LEU A C 1
ATOM 1637 O O . LEU A 1 216 ? -4.548 5.676 -24.909 1.00 90.88 216 LEU A O 1
ATOM 1641 N N . THR A 1 217 ? -5.760 7.563 -24.801 1.00 94.50 217 THR A N 1
ATOM 1642 C CA . THR A 1 217 ? -4.760 8.375 -24.113 1.00 94.50 217 THR A CA 1
ATOM 1643 C C . THR A 1 217 ? -4.565 7.903 -22.670 1.00 94.50 217 THR A C 1
ATOM 1645 O O . THR A 1 217 ? -5.405 7.234 -22.071 1.00 94.50 217 THR A O 1
ATOM 1648 N N . THR A 1 218 ? -3.435 8.271 -22.062 1.00 94.75 218 THR A N 1
ATOM 1649 C CA . THR A 1 218 ? -3.142 7.904 -20.666 1.00 94.75 218 THR A CA 1
ATOM 1650 C C . THR A 1 218 ? -4.200 8.436 -19.688 1.00 94.75 218 THR A C 1
ATOM 1652 O O . THR A 1 218 ? -4.567 7.738 -18.749 1.00 94.75 218 THR A O 1
ATOM 1655 N N . ILE A 1 219 ? -4.719 9.647 -19.921 1.00 96.12 219 ILE A N 1
ATOM 1656 C CA . ILE A 1 219 ? -5.744 10.259 -19.061 1.00 96.12 219 ILE A CA 1
ATOM 1657 C C . ILE A 1 219 ? -7.068 9.497 -19.179 1.00 96.12 219 ILE A C 1
ATOM 1659 O O . ILE A 1 219 ? -7.712 9.235 -18.166 1.00 96.12 219 ILE A O 1
ATOM 1663 N N . GLU A 1 220 ? -7.453 9.081 -20.387 1.00 96.50 220 GLU A N 1
ATOM 1664 C CA . GLU A 1 220 ? -8.646 8.250 -20.589 1.00 96.50 220 GLU A CA 1
ATOM 1665 C C . GLU A 1 220 ? -8.526 6.911 -19.853 1.00 96.50 220 GLU A C 1
ATOM 1667 O O . GLU A 1 220 ? -9.480 6.485 -19.207 1.00 96.50 220 GLU A O 1
ATOM 1672 N N . TRP A 1 221 ? -7.342 6.289 -19.835 1.00 97.00 221 TRP A N 1
ATOM 1673 C CA . TRP A 1 221 ? -7.105 5.087 -19.029 1.00 97.00 221 TRP A CA 1
ATOM 1674 C C . TRP A 1 221 ? -7.240 5.322 -17.518 1.00 97.00 221 TRP A C 1
ATOM 1676 O O . TRP A 1 221 ? -7.745 4.448 -16.810 1.00 97.00 221 TRP A O 1
ATOM 1686 N N . TYR A 1 222 ? -6.846 6.494 -17.007 1.00 97.44 222 TYR A N 1
ATOM 1687 C CA . TYR A 1 222 ? -7.084 6.856 -15.602 1.00 97.44 222 TYR A CA 1
ATOM 1688 C C . TYR A 1 222 ? -8.583 6.967 -15.295 1.00 97.44 222 TYR A C 1
ATOM 1690 O O . TYR A 1 222 ? -9.033 6.509 -14.241 1.00 97.44 222 TYR A O 1
ATOM 1698 N N . ILE A 1 223 ? -9.368 7.522 -16.225 1.00 97.38 223 ILE A N 1
ATOM 1699 C CA . ILE A 1 223 ? -10.831 7.601 -16.103 1.00 97.38 223 ILE A CA 1
ATOM 1700 C C . ILE A 1 223 ? -11.440 6.195 -16.128 1.00 97.38 223 ILE A C 1
ATOM 1702 O O . ILE A 1 223 ? -12.234 5.873 -15.247 1.00 97.38 223 ILE A O 1
ATOM 1706 N N . VAL A 1 224 ? -11.025 5.327 -17.058 1.00 96.88 224 VAL A N 1
ATOM 1707 C CA . VAL A 1 224 ? -11.492 3.929 -17.140 1.00 96.88 224 VAL A CA 1
ATOM 1708 C C . VAL A 1 224 ? -11.232 3.174 -15.833 1.00 96.88 224 VAL A C 1
ATOM 1710 O O . VAL A 1 224 ? -12.136 2.518 -15.303 1.00 96.88 224 VAL A O 1
ATOM 1713 N N . PHE A 1 225 ? -10.023 3.294 -15.276 1.00 97.06 225 PHE A N 1
ATOM 1714 C CA . PHE A 1 225 ? -9.695 2.685 -13.988 1.00 97.06 225 PHE A CA 1
ATOM 1715 C C . PHE A 1 225 ? -10.565 3.252 -12.859 1.00 97.06 225 PHE A C 1
ATOM 1717 O O . PHE A 1 225 ? -11.106 2.494 -12.057 1.00 97.06 225 PHE A O 1
ATOM 1724 N N . THR A 1 226 ? -10.767 4.571 -12.827 1.00 97.06 226 THR A N 1
ATOM 1725 C CA . THR A 1 226 ? -11.611 5.229 -11.819 1.00 97.06 226 THR A CA 1
ATOM 1726 C C . THR A 1 226 ? -13.063 4.756 -11.902 1.00 97.06 226 THR A C 1
ATOM 1728 O O . THR A 1 226 ? -13.643 4.404 -10.879 1.00 97.06 226 THR A O 1
ATOM 1731 N N . CYS A 1 227 ? -13.649 4.672 -13.100 1.00 97.12 227 CYS A N 1
ATOM 1732 C CA . CYS A 1 227 ? -14.997 4.132 -13.295 1.00 97.12 227 CYS A CA 1
ATOM 1733 C C . CYS A 1 227 ? -15.099 2.683 -12.801 1.00 97.12 227 CYS A C 1
ATOM 1735 O O . CYS A 1 227 ? -16.049 2.335 -12.101 1.00 97.12 227 CYS A O 1
ATOM 1737 N N . SER A 1 228 ? -14.092 1.860 -13.103 1.00 95.44 228 SER A N 1
ATOM 1738 C CA . SER A 1 228 ? -14.019 0.475 -12.624 1.00 95.44 228 SER A CA 1
ATOM 1739 C C . SER A 1 228 ? -13.957 0.418 -11.092 1.00 95.44 228 SER A C 1
ATOM 1741 O O . SER A 1 228 ? -14.707 -0.331 -10.468 1.00 95.44 228 SER A O 1
ATOM 1743 N N . ALA A 1 229 ? -13.128 1.259 -10.468 1.00 93.75 229 ALA A N 1
ATOM 1744 C CA . ALA A 1 229 ? -13.018 1.358 -9.015 1.00 93.75 229 ALA A CA 1
ATOM 1745 C C . ALA A 1 229 ? -14.323 1.838 -8.358 1.00 93.75 229 ALA A C 1
ATOM 1747 O O . ALA A 1 229 ? -14.704 1.305 -7.320 1.00 93.75 229 ALA A O 1
ATOM 1748 N N . VAL A 1 230 ? -15.045 2.786 -8.969 1.00 94.31 230 VAL A N 1
ATOM 1749 C CA . VAL A 1 230 ? -16.358 3.250 -8.486 1.00 94.31 230 VAL A CA 1
ATOM 1750 C C . VAL A 1 230 ? -17.386 2.123 -8.507 1.00 94.31 230 VAL A C 1
ATOM 1752 O O . VAL A 1 230 ? -18.136 1.989 -7.542 1.00 94.31 230 VAL A O 1
ATOM 1755 N N . ILE A 1 231 ? -17.405 1.300 -9.561 1.00 94.50 231 ILE A N 1
ATOM 1756 C CA . ILE A 1 231 ? -18.286 0.125 -9.646 1.00 94.50 231 ILE A CA 1
ATOM 1757 C C . ILE A 1 231 ? -17.958 -0.861 -8.518 1.00 94.50 231 ILE A C 1
ATOM 1759 O O . ILE A 1 231 ? -18.860 -1.298 -7.807 1.00 94.50 231 ILE A O 1
ATOM 1763 N N . LEU A 1 232 ? -16.674 -1.165 -8.300 1.00 90.81 232 LEU A N 1
ATOM 1764 C CA . LEU A 1 232 ? -16.243 -2.043 -7.205 1.00 90.81 232 LEU A CA 1
ATOM 1765 C C . LEU A 1 232 ? -16.549 -1.456 -5.818 1.00 90.81 232 LEU A C 1
ATOM 1767 O O . LEU A 1 232 ? -16.860 -2.198 -4.891 1.00 90.81 232 LEU A O 1
ATOM 1771 N N . ALA A 1 233 ? -16.510 -0.131 -5.675 1.00 89.75 233 ALA A N 1
ATOM 1772 C CA . ALA A 1 233 ? -16.843 0.558 -4.432 1.00 89.75 233 ALA A CA 1
ATOM 1773 C C . ALA A 1 233 ? -18.342 0.504 -4.082 1.00 89.75 233 ALA A C 1
ATOM 1775 O O . ALA A 1 233 ? -18.701 0.855 -2.962 1.00 89.75 233 ALA A O 1
ATOM 1776 N N . GLN A 1 234 ? -19.213 0.057 -4.999 1.00 91.81 234 GLN A N 1
ATOM 1777 C CA . GLN A 1 234 ? -20.636 -0.155 -4.703 1.00 91.81 234 GLN A CA 1
ATOM 1778 C C . GLN A 1 234 ? -20.902 -1.450 -3.918 1.00 91.81 234 GLN A C 1
ATOM 1780 O O . GLN A 1 234 ? -22.043 -1.704 -3.534 1.00 91.81 234 GLN A O 1
ATOM 1785 N N . LEU A 1 235 ? -19.883 -2.288 -3.686 1.00 89.62 235 LEU A N 1
ATOM 1786 C CA . LEU A 1 235 ? -20.037 -3.482 -2.858 1.00 89.62 235 LEU A CA 1
ATOM 1787 C C . LEU A 1 235 ? -20.366 -3.082 -1.404 1.00 89.62 235 LEU A C 1
ATOM 1789 O O . LEU A 1 235 ? -19.705 -2.207 -0.844 1.00 89.62 235 LEU A O 1
ATOM 1793 N N . PRO A 1 236 ? -21.378 -3.712 -0.778 1.00 86.25 236 PRO A N 1
ATOM 1794 C CA . PRO A 1 236 ? -22.041 -3.171 0.411 1.00 86.25 236 PRO A CA 1
ATOM 1795 C C . PRO A 1 236 ? -21.188 -3.198 1.684 1.00 86.25 236 PRO A C 1
ATOM 1797 O O . PRO A 1 236 ? -21.352 -2.342 2.550 1.00 86.25 236 PRO A O 1
ATOM 1800 N N . ASN A 1 237 ? -20.288 -4.174 1.820 1.00 88.56 237 ASN A N 1
ATOM 1801 C CA . ASN A 1 237 ? -19.485 -4.358 3.025 1.00 88.56 237 ASN A CA 1
ATOM 1802 C C . ASN A 1 237 ? -18.159 -5.081 2.741 1.00 88.56 237 ASN A C 1
ATOM 1804 O O . ASN A 1 237 ? -17.920 -5.585 1.639 1.00 88.56 237 ASN A O 1
ATOM 1808 N N . LEU A 1 238 ? -17.295 -5.159 3.758 1.00 85.75 238 LEU A N 1
ATOM 1809 C CA . LEU A 1 238 ? -15.995 -5.832 3.651 1.00 85.75 238 LEU A CA 1
ATOM 1810 C C . LEU A 1 238 ? -16.095 -7.322 3.302 1.00 85.75 238 LEU A C 1
ATOM 1812 O O . LEU A 1 238 ? -15.279 -7.830 2.537 1.00 85.75 238 LEU A O 1
ATOM 1816 N N . ASN A 1 239 ? -17.122 -8.021 3.782 1.00 89.50 239 ASN A N 1
ATOM 1817 C CA . ASN A 1 239 ? -17.303 -9.430 3.437 1.00 89.50 239 ASN A CA 1
ATOM 1818 C C . ASN A 1 239 ? -17.578 -9.605 1.935 1.00 89.50 239 ASN A C 1
ATOM 1820 O O . ASN A 1 239 ? -17.056 -10.530 1.316 1.00 89.50 239 ASN A O 1
ATOM 1824 N N . SER A 1 240 ? -18.302 -8.669 1.317 1.00 90.06 240 SER A N 1
ATOM 1825 C CA . SER A 1 240 ? -18.560 -8.679 -0.123 1.00 90.06 240 SER A CA 1
ATOM 1826 C C . SER A 1 240 ? -17.312 -8.412 -0.972 1.00 90.06 240 SER A C 1
ATOM 1828 O O . SER A 1 240 ? -17.246 -8.900 -2.100 1.00 90.06 240 SER A O 1
ATOM 1830 N N . ILE A 1 241 ? -16.325 -7.657 -0.469 1.00 92.38 241 ILE A N 1
ATOM 1831 C CA . ILE A 1 241 ? -15.072 -7.376 -1.197 1.00 92.38 241 ILE A CA 1
ATOM 1832 C C . ILE A 1 241 ? -13.964 -8.402 -0.901 1.00 92.38 241 ILE A C 1
ATOM 1834 O O . ILE A 1 241 ? -12.916 -8.380 -1.549 1.00 92.38 241 ILE A O 1
ATOM 1838 N N . ALA A 1 242 ? -14.186 -9.347 0.020 1.00 92.06 242 ALA A N 1
ATOM 1839 C CA . ALA A 1 242 ? -13.192 -10.349 0.415 1.00 92.06 242 ALA A CA 1
ATOM 1840 C C . ALA A 1 242 ? -12.654 -11.171 -0.769 1.00 92.06 242 ALA A C 1
ATOM 1842 O O . ALA A 1 242 ? -11.460 -11.462 -0.819 1.00 92.06 242 ALA A O 1
ATOM 1843 N N . GLY A 1 243 ? -13.494 -11.481 -1.763 1.00 92.31 243 GLY A N 1
ATOM 1844 C CA . GLY A 1 243 ? -13.061 -12.164 -2.989 1.00 92.31 243 GLY A CA 1
ATOM 1845 C C . GLY A 1 243 ? -12.063 -11.348 -3.820 1.00 92.31 243 GLY A C 1
ATOM 1846 O O . GLY A 1 243 ? -11.067 -11.884 -4.303 1.00 92.31 243 GLY A O 1
ATOM 1847 N N . ILE A 1 244 ? -12.267 -10.035 -3.923 1.00 93.94 244 ILE A N 1
ATOM 1848 C CA . ILE A 1 244 ? -11.331 -9.130 -4.608 1.00 93.94 244 ILE A CA 1
ATOM 1849 C C . ILE A 1 244 ? -10.030 -9.015 -3.809 1.00 93.94 244 ILE A C 1
ATOM 1851 O O . ILE A 1 244 ? -8.944 -9.088 -4.383 1.00 93.94 244 ILE A O 1
ATOM 1855 N N . SER A 1 245 ? -10.119 -8.920 -2.480 1.00 94.75 245 SER A N 1
ATOM 1856 C CA . SER A 1 245 ? -8.938 -8.929 -1.610 1.00 94.75 245 SER A CA 1
ATOM 1857 C C . SER A 1 245 ? -8.158 -10.245 -1.674 1.00 94.75 245 SER A C 1
ATOM 1859 O O . SER A 1 24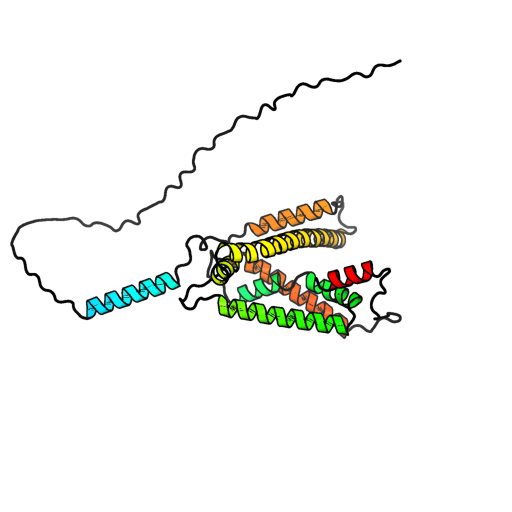5 ? -6.931 -10.230 -1.589 1.00 94.75 245 SER A O 1
ATOM 1861 N N . LEU A 1 246 ? -8.823 -11.384 -1.882 1.00 95.31 246 LEU A N 1
ATOM 1862 C CA . LEU A 1 246 ? -8.150 -12.662 -2.117 1.00 95.31 246 LEU A CA 1
ATOM 1863 C C . LEU A 1 246 ? -7.328 -12.625 -3.412 1.00 95.31 246 LEU A C 1
ATOM 1865 O O . LEU A 1 246 ? -6.149 -12.977 -3.392 1.00 95.31 246 LEU A O 1
ATOM 1869 N N . ILE A 1 247 ? -7.909 -12.143 -4.516 1.00 95.25 247 ILE A N 1
ATOM 1870 C CA . ILE A 1 247 ? -7.196 -11.987 -5.797 1.00 95.25 247 ILE A CA 1
ATOM 1871 C C . ILE A 1 247 ? -5.996 -11.044 -5.632 1.00 95.25 247 ILE A C 1
ATOM 1873 O O . ILE A 1 247 ? -4.893 -11.359 -6.088 1.00 95.25 247 ILE A O 1
ATOM 1877 N N . GLY A 1 248 ? -6.188 -9.919 -4.938 1.00 94.00 248 GLY A N 1
ATOM 1878 C CA . GLY A 1 248 ? -5.118 -8.972 -4.624 1.00 94.00 248 GLY A CA 1
ATOM 1879 C C . GLY A 1 248 ? -3.993 -9.611 -3.807 1.00 94.00 248 GLY A C 1
ATOM 1880 O O . GLY A 1 248 ? -2.823 -9.463 -4.147 1.00 94.00 248 GLY A O 1
ATOM 1881 N N . SER A 1 249 ? -4.339 -10.405 -2.792 1.00 94.94 249 SER A N 1
ATOM 1882 C CA . SER A 1 249 ? -3.372 -11.113 -1.941 1.00 94.94 249 SER A CA 1
ATOM 1883 C C . SER A 1 249 ? -2.572 -12.165 -2.705 1.00 94.94 249 SER A C 1
ATOM 1885 O O . SER A 1 249 ? -1.351 -12.222 -2.575 1.00 94.94 249 SER A O 1
ATOM 1887 N N . ILE A 1 250 ? -3.240 -12.977 -3.532 1.00 95.88 250 ILE A N 1
ATOM 1888 C CA . ILE A 1 250 ? -2.575 -13.973 -4.384 1.00 95.88 250 ILE A CA 1
ATOM 1889 C C . ILE A 1 250 ? -1.617 -13.269 -5.345 1.00 95.88 250 ILE A C 1
ATOM 1891 O O . ILE A 1 250 ? -0.466 -13.683 -5.478 1.00 95.88 250 ILE A O 1
ATOM 1895 N N . SER A 1 251 ? -2.064 -12.179 -5.971 1.00 94.06 251 SER A N 1
ATOM 1896 C CA . SER A 1 251 ? -1.232 -11.379 -6.875 1.00 94.06 251 SER A CA 1
ATOM 1897 C C . SER A 1 251 ? -0.007 -10.817 -6.150 1.00 94.06 251 SER A C 1
ATOM 1899 O O . SER A 1 251 ? 1.105 -10.933 -6.663 1.00 94.06 251 SER A O 1
ATOM 1901 N N . ALA A 1 252 ? -0.197 -10.290 -4.936 1.00 93.06 252 ALA A N 1
ATOM 1902 C CA . ALA A 1 252 ? 0.864 -9.754 -4.090 1.00 93.06 252 ALA A CA 1
ATOM 1903 C C . ALA A 1 252 ? 1.938 -10.784 -3.743 1.00 93.06 252 ALA A C 1
ATOM 1905 O O . ALA A 1 252 ? 3.127 -10.566 -3.981 1.00 93.06 252 ALA A O 1
ATOM 1906 N N . VAL A 1 253 ? 1.517 -11.947 -3.250 1.00 94.00 253 VAL A N 1
ATOM 1907 C CA . VAL A 1 253 ? 2.430 -13.056 -2.954 1.00 94.00 253 VAL A CA 1
ATOM 1908 C C . VAL A 1 253 ? 3.127 -13.539 -4.224 1.00 94.00 253 VAL A C 1
ATOM 1910 O O . VAL A 1 253 ? 4.328 -13.805 -4.195 1.00 94.00 253 VAL A O 1
ATOM 1913 N N . THR A 1 254 ? 2.405 -13.616 -5.343 1.00 94.88 254 THR A N 1
ATOM 1914 C CA . THR A 1 254 ? 2.952 -14.081 -6.622 1.00 94.88 254 THR A CA 1
ATOM 1915 C C . THR A 1 254 ? 4.066 -13.167 -7.117 1.00 94.88 254 THR A C 1
ATOM 1917 O O . THR A 1 254 ? 5.169 -13.659 -7.354 1.00 94.88 254 THR A O 1
ATOM 1920 N N . TYR A 1 255 ? 3.843 -11.851 -7.239 1.00 92.12 255 TYR A N 1
ATOM 1921 C CA . TYR A 1 255 ? 4.899 -10.970 -7.753 1.00 92.12 255 TYR A CA 1
ATOM 1922 C C . TYR A 1 255 ? 6.081 -10.868 -6.783 1.00 92.12 255 TYR A C 1
ATOM 1924 O O . TYR A 1 255 ? 7.224 -10.888 -7.234 1.00 92.12 255 TYR A O 1
ATOM 1932 N N . CYS A 1 256 ? 5.845 -10.843 -5.464 1.00 92.94 256 CYS A N 1
ATOM 1933 C CA . CYS A 1 256 ? 6.925 -10.885 -4.475 1.00 92.94 256 CYS A CA 1
ATOM 1934 C C . CYS A 1 256 ? 7.750 -12.166 -4.627 1.00 92.94 256 CYS A C 1
ATOM 1936 O O . CYS A 1 256 ? 8.980 -12.118 -4.590 1.00 92.94 256 CYS A O 1
ATOM 1938 N N . THR A 1 257 ? 7.077 -13.299 -4.852 1.00 94.62 257 THR A N 1
ATOM 1939 C CA . THR A 1 257 ? 7.730 -14.594 -5.061 1.00 94.62 257 THR A CA 1
ATOM 1940 C C . THR A 1 257 ? 8.583 -14.594 -6.317 1.00 94.62 257 THR A C 1
ATOM 1942 O O . THR A 1 257 ? 9.750 -14.971 -6.266 1.00 94.62 257 THR A O 1
ATOM 1945 N N . VAL A 1 258 ? 8.040 -14.103 -7.431 1.00 94.38 258 VAL A N 1
ATOM 1946 C CA . VAL A 1 258 ? 8.791 -13.968 -8.684 1.00 94.38 258 VAL A CA 1
ATOM 1947 C C . VAL A 1 258 ? 10.029 -13.090 -8.488 1.00 94.38 258 VAL A C 1
ATOM 1949 O O . VAL A 1 258 ? 11.106 -13.480 -8.928 1.00 94.38 258 VAL A O 1
ATOM 1952 N N . ILE A 1 259 ? 9.916 -11.954 -7.790 1.00 91.75 259 ILE A N 1
ATOM 1953 C CA . ILE A 1 259 ? 11.044 -11.036 -7.561 1.00 91.75 259 ILE A CA 1
ATOM 1954 C C . ILE A 1 259 ? 12.197 -11.732 -6.835 1.00 91.75 259 ILE A C 1
ATOM 1956 O O . ILE A 1 259 ? 13.330 -11.691 -7.323 1.00 91.75 259 ILE A O 1
ATOM 1960 N N . TRP A 1 260 ? 11.943 -12.379 -5.692 1.00 92.81 260 TRP A N 1
ATOM 1961 C CA . TRP A 1 260 ? 13.037 -12.997 -4.936 1.00 92.81 260 TRP A CA 1
ATOM 1962 C C . TRP A 1 260 ? 13.568 -14.259 -5.627 1.00 92.81 260 TRP A C 1
ATOM 1964 O O . TRP A 1 260 ? 14.782 -14.451 -5.668 1.00 92.81 260 TRP A O 1
ATOM 1974 N N . VAL A 1 261 ? 12.703 -15.076 -6.244 1.00 95.81 261 VAL A N 1
ATOM 1975 C CA . VAL A 1 261 ? 13.129 -16.272 -6.993 1.00 95.81 261 VAL A CA 1
ATOM 1976 C C . VAL A 1 261 ? 14.026 -15.881 -8.163 1.00 95.81 261 VAL A C 1
ATOM 1978 O O . VAL A 1 261 ? 15.104 -16.450 -8.327 1.00 95.81 261 VAL A O 1
ATOM 1981 N N . VAL A 1 262 ? 13.630 -14.888 -8.963 1.00 93.75 262 VAL A N 1
ATOM 1982 C CA . VAL A 1 262 ? 14.448 -14.395 -10.083 1.00 93.75 262 VAL A CA 1
ATOM 1983 C C . VAL A 1 262 ? 15.772 -13.825 -9.575 1.00 93.75 262 VAL A C 1
ATOM 1985 O O . VAL A 1 262 ? 16.809 -14.105 -10.168 1.00 93.75 262 VAL A O 1
ATOM 1988 N N . SER A 1 263 ? 15.760 -13.103 -8.451 1.00 89.69 263 SER A N 1
ATOM 1989 C CA . SER A 1 263 ? 16.976 -12.530 -7.854 1.00 89.69 263 SER A CA 1
ATOM 1990 C C . SER A 1 263 ? 17.988 -13.584 -7.389 1.00 89.69 263 SER A C 1
ATOM 1992 O O . SER A 1 263 ? 19.184 -13.317 -7.413 1.00 89.69 263 SER A O 1
ATOM 1994 N N . VAL A 1 264 ? 17.528 -14.767 -6.967 1.00 93.44 264 VAL A N 1
ATOM 1995 C CA . VAL A 1 264 ? 18.400 -15.871 -6.518 1.00 93.44 264 VAL A CA 1
ATOM 1996 C C . VAL A 1 264 ? 18.822 -16.783 -7.674 1.00 93.44 264 VAL A C 1
ATOM 1998 O O . VAL A 1 264 ? 19.913 -17.342 -7.647 1.00 93.44 264 VAL A O 1
ATOM 2001 N N . THR A 1 265 ? 17.961 -16.962 -8.679 1.00 95.44 265 THR A N 1
ATOM 2002 C CA . THR A 1 265 ? 18.176 -17.940 -9.763 1.00 95.44 265 THR A CA 1
ATOM 2003 C C . THR A 1 265 ? 18.898 -17.383 -10.983 1.00 95.44 265 THR A C 1
ATOM 2005 O O . THR A 1 265 ? 19.464 -18.162 -11.750 1.00 95.44 265 THR A O 1
ATOM 2008 N N . LYS A 1 266 ? 18.856 -16.067 -11.218 1.00 92.69 266 LYS A N 1
ATOM 2009 C CA . LYS A 1 266 ? 19.544 -15.438 -12.350 1.00 92.69 266 LYS A CA 1
ATOM 2010 C C . LYS A 1 266 ? 20.946 -14.995 -11.958 1.00 92.69 266 LYS A C 1
ATOM 2012 O O . LYS A 1 266 ? 21.140 -14.370 -10.920 1.00 92.69 266 LYS A O 1
ATOM 2017 N N . ASP A 1 267 ? 21.903 -15.269 -12.841 1.00 88.50 267 ASP A N 1
ATOM 2018 C CA . ASP A 1 267 ? 23.277 -14.811 -12.674 1.00 88.50 267 ASP A CA 1
ATOM 2019 C C . ASP A 1 267 ? 23.369 -13.286 -12.663 1.00 88.50 267 ASP A C 1
ATOM 2021 O O . ASP A 1 267 ? 22.615 -12.572 -13.335 1.00 88.50 267 ASP A O 1
ATOM 2025 N N . ARG A 1 268 ? 24.352 -12.783 -11.913 1.00 85.00 268 ARG A N 1
ATOM 2026 C CA . ARG A 1 268 ? 24.668 -11.358 -11.878 1.00 85.00 268 ARG A CA 1
ATOM 2027 C C . ARG A 1 268 ? 25.044 -10.880 -13.291 1.00 85.00 268 ARG A C 1
ATOM 2029 O O . ARG A 1 268 ? 26.007 -11.400 -13.854 1.00 85.00 268 ARG A O 1
ATOM 2036 N N . PRO A 1 269 ? 24.375 -9.846 -13.835 1.00 85.62 269 PRO A N 1
ATOM 2037 C CA . PRO A 1 269 ? 24.754 -9.270 -15.120 1.00 85.62 269 PRO A CA 1
ATOM 2038 C C . PRO A 1 269 ? 26.202 -8.762 -15.097 1.00 85.62 269 PRO A C 1
ATOM 2040 O O . PRO A 1 269 ? 26.640 -8.135 -14.129 1.00 85.62 269 PRO A O 1
ATOM 2043 N N . HIS A 1 270 ? 26.957 -9.001 -16.168 1.00 88.31 270 HIS A N 1
ATOM 2044 C CA . HIS A 1 270 ? 28.316 -8.475 -16.285 1.00 88.31 270 HIS A CA 1
ATOM 2045 C C . HIS A 1 270 ? 28.294 -6.952 -16.496 1.00 88.31 270 HIS A C 1
ATOM 2047 O O . HIS A 1 270 ? 27.501 -6.439 -17.280 1.00 88.31 270 HIS A O 1
ATOM 2053 N N . GLY A 1 271 ? 29.178 -6.224 -15.804 1.00 84.94 271 GLY A N 1
ATOM 2054 C CA . GLY A 1 271 ? 29.354 -4.777 -15.994 1.00 84.94 271 GLY A CA 1
ATOM 2055 C C . GLY A 1 271 ? 28.417 -3.865 -15.190 1.00 84.94 271 GLY A C 1
ATOM 2056 O O . GLY A 1 271 ? 28.422 -2.660 -15.424 1.00 84.94 271 GLY A O 1
ATOM 2057 N N . VAL A 1 272 ? 27.640 -4.390 -14.234 1.00 84.88 272 VAL A N 1
ATOM 2058 C CA . VAL A 1 272 ? 26.787 -3.563 -13.355 1.00 84.88 272 VAL A CA 1
ATOM 2059 C C . VAL A 1 272 ? 27.506 -3.158 -12.062 1.00 84.88 272 VAL A C 1
ATOM 2061 O O . VAL A 1 272 ? 28.055 -4.008 -11.345 1.00 84.88 272 VAL A O 1
ATOM 2064 N N . SER A 1 273 ? 27.476 -1.857 -11.752 1.00 81.50 273 SER A N 1
ATOM 2065 C CA . SER A 1 273 ? 27.875 -1.323 -10.444 1.00 81.50 273 SER A CA 1
ATOM 2066 C C . SER A 1 273 ? 26.683 -1.318 -9.483 1.00 81.50 273 SER A C 1
ATOM 2068 O O . SER A 1 273 ? 25.561 -1.020 -9.885 1.00 81.50 273 SER A O 1
ATOM 2070 N N . TYR A 1 274 ? 26.947 -1.644 -8.217 1.00 78.25 274 TYR A N 1
ATOM 2071 C CA . TYR A 1 274 ? 25.985 -1.551 -7.113 1.00 78.25 274 TYR A CA 1
ATOM 2072 C C . TYR A 1 274 ? 26.279 -0.374 -6.180 1.00 78.25 274 TYR A C 1
ATOM 2074 O O . TYR A 1 274 ? 25.725 -0.302 -5.082 1.00 78.25 274 TYR A O 1
ATOM 2082 N N . ASP A 1 275 ? 27.164 0.530 -6.597 1.00 81.06 275 ASP A N 1
ATOM 2083 C CA . ASP A 1 275 ? 27.369 1.774 -5.874 1.00 81.06 275 ASP A CA 1
ATOM 2084 C C . ASP A 1 275 ? 26.089 2.620 -5.936 1.00 81.06 275 ASP A C 1
ATOM 2086 O O . ASP A 1 275 ? 25.413 2.631 -6.972 1.00 81.06 275 ASP A O 1
ATOM 2090 N N . PRO A 1 276 ? 25.749 3.348 -4.857 1.00 79.31 276 PRO A N 1
ATOM 2091 C CA . PRO A 1 276 ? 24.608 4.249 -4.872 1.00 79.31 276 PRO A CA 1
ATOM 2092 C C . PRO A 1 276 ? 24.694 5.252 -6.024 1.00 79.31 276 PRO A C 1
ATOM 2094 O O . PRO A 1 276 ? 25.781 5.723 -6.384 1.00 79.31 276 PRO A O 1
ATOM 2097 N N . VAL A 1 277 ? 23.538 5.616 -6.581 1.00 79.25 277 VAL A N 1
ATOM 2098 C CA . VAL A 1 277 ? 23.469 6.582 -7.682 1.00 79.25 277 VAL A CA 1
ATOM 2099 C C . VAL A 1 277 ? 24.056 7.914 -7.219 1.00 79.25 277 VAL A C 1
ATOM 2101 O O . VAL A 1 277 ? 23.609 8.501 -6.232 1.00 79.25 277 VAL A O 1
ATOM 2104 N N . LYS A 1 278 ? 25.075 8.406 -7.936 1.00 79.88 278 LYS A N 1
ATOM 2105 C CA . LYS A 1 278 ? 25.724 9.676 -7.598 1.00 79.88 278 LYS A CA 1
ATOM 2106 C C . LYS A 1 278 ? 24.758 10.837 -7.868 1.00 79.88 278 LYS A C 1
ATOM 2108 O O . LYS A 1 278 ? 24.331 11.004 -9.012 1.00 79.88 278 LYS A O 1
ATOM 2113 N N . PRO A 1 279 ? 24.417 11.646 -6.853 1.00 81.88 279 PRO A N 1
ATOM 2114 C CA . PRO A 1 279 ? 23.526 12.780 -7.034 1.00 81.88 279 PRO A CA 1
ATOM 2115 C C . PRO A 1 279 ? 24.223 13.898 -7.818 1.00 81.88 279 PRO A C 1
ATOM 2117 O O . PRO A 1 279 ? 25.432 14.094 -7.707 1.00 81.88 279 PRO A O 1
ATOM 2120 N N . THR A 1 280 ? 23.445 14.651 -8.594 1.00 83.00 280 THR A N 1
ATOM 2121 C CA . THR A 1 280 ? 23.933 15.780 -9.405 1.00 83.00 280 THR A CA 1
ATOM 2122 C C . THR A 1 280 ? 24.169 17.050 -8.586 1.00 83.00 280 THR A C 1
ATOM 2124 O O . THR A 1 280 ? 24.934 17.916 -9.001 1.00 83.00 280 THR A O 1
ATOM 2127 N N . SER A 1 281 ? 23.520 17.168 -7.424 1.00 92.44 281 SER A N 1
ATOM 2128 C CA . SER A 1 281 ? 23.665 18.269 -6.469 1.00 92.44 281 SER A CA 1
ATOM 2129 C C . SER A 1 281 ? 23.299 17.819 -5.053 1.00 92.44 281 SER A C 1
ATOM 2131 O O . SER A 1 281 ? 22.622 16.803 -4.870 1.00 92.44 281 SER A O 1
ATOM 2133 N N . ASP A 1 282 ? 23.688 18.598 -4.042 1.00 91.25 282 ASP A N 1
ATOM 2134 C CA . ASP A 1 282 ? 23.329 18.318 -2.644 1.00 91.25 282 ASP A CA 1
ATOM 2135 C C . ASP A 1 282 ? 21.812 18.352 -2.411 1.00 91.25 282 ASP A C 1
ATOM 2137 O O . ASP A 1 282 ? 21.273 17.541 -1.659 1.00 91.25 282 ASP A O 1
ATOM 2141 N N . VAL A 1 283 ? 21.097 19.233 -3.119 1.00 92.44 283 VAL A N 1
ATOM 2142 C CA . VAL A 1 283 ? 19.628 19.295 -3.069 1.00 92.44 283 VAL A CA 1
ATOM 2143 C C . VAL A 1 283 ? 19.017 18.039 -3.685 1.00 92.44 283 VAL A C 1
ATOM 2145 O O . VAL A 1 283 ? 18.130 17.435 -3.089 1.00 92.44 283 VAL A O 1
ATOM 2148 N N . ALA A 1 284 ? 19.526 17.591 -4.838 1.00 90.56 284 ALA A N 1
ATOM 2149 C CA . ALA A 1 284 ? 19.069 16.353 -5.466 1.00 90.56 284 ALA A CA 1
ATOM 2150 C C . ALA A 1 284 ? 19.335 15.135 -4.569 1.00 90.56 284 ALA A C 1
ATOM 2152 O O . ALA A 1 284 ? 18.497 14.237 -4.486 1.00 90.56 284 ALA A O 1
ATOM 2153 N N . ARG A 1 285 ? 20.462 15.130 -3.846 1.00 89.69 285 ARG A N 1
ATOM 2154 C CA . ARG A 1 285 ? 20.774 14.105 -2.845 1.00 89.69 285 ARG A CA 1
ATOM 2155 C C . ARG A 1 285 ? 19.748 14.094 -1.717 1.00 89.69 285 ARG A C 1
ATOM 2157 O O . ARG A 1 285 ? 19.236 13.030 -1.384 1.00 89.69 285 ARG A O 1
ATOM 2164 N N . LEU A 1 286 ? 19.443 15.258 -1.144 1.00 92.19 286 LEU A N 1
ATOM 2165 C CA . LEU A 1 286 ? 18.474 15.376 -0.056 1.00 92.19 286 LEU A CA 1
ATOM 2166 C C . LEU A 1 286 ? 17.076 14.931 -0.504 1.00 92.19 286 LEU A C 1
ATOM 2168 O O . LEU A 1 286 ? 16.469 14.090 0.152 1.00 92.19 286 LEU A O 1
ATOM 2172 N N . CYS A 1 287 ? 16.593 15.432 -1.644 1.00 92.31 287 CYS A N 1
ATOM 2173 C CA . CYS A 1 287 ? 15.305 15.027 -2.210 1.00 92.31 287 CYS A CA 1
ATOM 2174 C C . CYS A 1 287 ? 15.264 13.527 -2.525 1.00 92.31 287 CYS A C 1
ATOM 2176 O O . CYS A 1 287 ? 14.259 12.876 -2.262 1.00 92.31 287 CYS A O 1
ATOM 2178 N N . GLY A 1 288 ? 16.358 12.964 -3.045 1.00 91.50 288 GLY A N 1
ATOM 2179 C CA . GLY A 1 288 ? 16.472 11.530 -3.297 1.00 91.50 288 GLY A CA 1
ATOM 2180 C C . GLY A 1 288 ? 16.358 10.701 -2.018 1.00 91.50 288 GLY A C 1
ATOM 2181 O O . GLY A 1 288 ? 15.624 9.716 -2.000 1.00 91.50 288 GLY A O 1
ATOM 2182 N N . ILE A 1 289 ? 17.042 11.108 -0.944 1.00 92.38 289 ILE A N 1
ATOM 2183 C CA . ILE A 1 289 ? 16.964 10.432 0.360 1.00 92.38 289 ILE A CA 1
ATOM 2184 C C . ILE A 1 289 ? 15.541 10.508 0.919 1.00 92.38 289 ILE A C 1
ATOM 2186 O O . ILE A 1 289 ? 15.017 9.484 1.344 1.00 92.38 289 ILE A O 1
ATOM 2190 N N . LEU A 1 290 ? 14.901 11.681 0.880 1.00 92.88 290 LEU A N 1
ATOM 2191 C CA . LEU A 1 290 ? 13.517 11.842 1.340 1.00 92.88 290 LEU A CA 1
ATOM 2192 C C . LEU A 1 290 ? 12.558 10.944 0.547 1.00 92.88 290 LEU A C 1
ATOM 2194 O O . LEU A 1 290 ? 11.801 10.189 1.144 1.00 92.88 290 LEU A O 1
ATOM 2198 N N . ASN A 1 291 ? 12.672 10.928 -0.783 1.00 90.69 291 ASN A N 1
ATOM 2199 C CA . ASN A 1 291 ? 11.860 10.056 -1.636 1.00 90.69 291 ASN A CA 1
ATOM 2200 C C . ASN A 1 291 ? 12.106 8.561 -1.372 1.00 90.69 291 ASN A C 1
ATOM 2202 O O . ASN A 1 291 ? 11.197 7.754 -1.535 1.00 90.69 291 ASN A O 1
ATOM 2206 N N . ALA A 1 292 ? 13.331 8.175 -1.005 1.00 91.56 292 ALA A N 1
ATOM 2207 C CA . ALA A 1 292 ? 13.670 6.788 -0.701 1.00 91.56 292 ALA A CA 1
ATOM 2208 C C . ALA A 1 292 ? 13.166 6.336 0.680 1.00 91.56 292 ALA A C 1
ATOM 2210 O O . ALA A 1 292 ? 12.924 5.146 0.873 1.00 91.56 292 ALA A O 1
ATOM 2211 N N . LEU A 1 293 ? 13.023 7.263 1.631 1.00 91.00 293 LEU A N 1
ATOM 2212 C CA . LEU A 1 293 ? 12.450 6.987 2.951 1.00 91.00 293 LEU A CA 1
ATOM 2213 C C . LEU A 1 293 ? 10.920 6.881 2.917 1.00 91.00 293 LEU A C 1
ATOM 2215 O O . LEU A 1 293 ? 10.362 6.139 3.727 1.00 91.00 293 LEU A O 1
ATOM 2219 N N . GLY A 1 294 ? 10.277 7.557 1.961 1.00 80.12 294 GLY A N 1
ATOM 2220 C CA . GLY A 1 294 ? 8.822 7.586 1.791 1.00 80.12 294 GLY A CA 1
ATOM 2221 C C . GLY A 1 294 ? 8.205 8.933 2.133 1.00 80.12 294 GLY A C 1
ATOM 2222 O O . GLY A 1 294 ? 8.656 9.573 3.109 1.00 80.12 294 GLY A O 1
#

Radius of gyration: 31.99 Å; chains: 1; bounding box: 97×75×87 Å